Protein AF-A0A158QBF2-F1 (afdb_monomer_lite)

InterPro domains:
  IPR009545 Tight junction protein, claudin-like [PF06653] (9-198)

Secondary structure (DSSP, 8-state):
-HHHHHHHHHHHHHHHHHHHHHHHHHHSS-SEE-TT-TTS-----SEE-SSGGG-------SSS-------HHHHHHHHHHHS-HHHHHHHHHHHHHHHHHHHHHHHHHHHHH-TT-HHHHSTHHHHHHHHHHHHHHHHHHHHHHHSHHHH----S---S---SSPPPHHHHHHHHHHHHHHHHHHHHHHHHHHHHH--

Sequence (199 aa):
MCCSFLGQIIFGAIMAVALGLTLASMFTPGWRDFQEMIAQNKTTPDAAGLFPFLCRTPSSNSSSLFASEITDEDYCKQWWDNLQGYEKVVIVAMCAAGLLEVAALAWTLFSIFACCCKNLLIHPLPAFASLITFFLALAIGLYGTKHKESIGGIPDSVKSVNEASEVGYSFYMACGALAAAIFDIIVGASSVALAKRCL

Foldseek 3Di:
DPLLLVLLVLLLVLLVLLLVLLVCLQPDFWQFAPVPPVPDDDDDDRGGHLDLVRPDDRDDPDPDDPDDDDPPVNVSVVVVVPDDPLSVLLNVLSVVLSVLSVVLNVLSVVLSVPPPPNLVSLVCNLVSLVSSLVSLCSSLVSSCVVCVVQVPDDDPDDDDDDDDRDRTPSSVSSVSSSVSSVVSNVSSVVSNVVVVVVD

Structure (mmCIF, N/CA/C/O backbone):
data_AF-A0A158QBF2-F1
#
_entry.id   AF-A0A158QBF2-F1
#
loop_
_atom_site.group_PDB
_atom_site.id
_atom_site.type_symbol
_atom_site.label_atom_id
_atom_site.label_alt_id
_atom_site.label_comp_id
_atom_site.label_asym_id
_atom_site.label_entity_id
_atom_site.label_seq_id
_atom_site.pdbx_PDB_ins_code
_atom_site.Cartn_x
_atom_site.Cartn_y
_atom_site.Cartn_z
_atom_site.occupancy
_atom_site.B_iso_or_equiv
_atom_site.auth_seq_id
_atom_site.auth_comp_id
_atom_site.auth_asym_id
_atom_site.auth_atom_id
_atom_site.pdbx_PDB_model_num
ATOM 1 N N . MET A 1 1 ? -20.557 2.828 23.801 1.00 53.16 1 MET A N 1
ATOM 2 C CA . MET A 1 1 ? -20.893 2.254 22.471 1.00 53.16 1 MET A CA 1
ATOM 3 C C . MET A 1 1 ? -20.442 3.119 21.284 1.00 53.16 1 MET A C 1
ATOM 5 O O . MET A 1 1 ? -19.831 2.563 20.378 1.00 53.16 1 MET A O 1
ATOM 9 N N . CYS A 1 2 ? -20.649 4.446 21.276 1.00 56.72 2 CYS A N 1
ATOM 10 C CA . CYS A 1 2 ? -20.330 5.300 20.113 1.00 56.72 2 CYS A CA 1
ATOM 11 C C . CYS A 1 2 ? -18.827 5.469 19.799 1.00 56.72 2 CYS A C 1
ATOM 13 O O . CYS A 1 2 ? -18.454 5.481 18.630 1.00 56.72 2 CYS A O 1
ATOM 15 N N . CYS A 1 3 ? -17.945 5.533 20.805 1.00 61.81 3 CYS A N 1
ATOM 16 C CA . CYS A 1 3 ? -16.513 5.801 20.576 1.00 61.81 3 CYS A CA 1
ATOM 17 C C . CYS A 1 3 ? -15.793 4.681 19.806 1.00 61.81 3 CYS A C 1
ATOM 19 O O . CYS A 1 3 ? -14.956 4.953 18.955 1.00 61.81 3 CYS A O 1
ATOM 21 N N . SER A 1 4 ? -16.160 3.418 20.051 1.00 69.25 4 SER A N 1
ATOM 22 C CA . SER A 1 4 ? -15.597 2.272 19.323 1.00 69.25 4 SER A CA 1
ATOM 23 C C . SER A 1 4 ? -16.095 2.201 17.873 1.00 69.25 4 SER A C 1
ATOM 25 O O . SER A 1 4 ? -15.379 1.718 17.006 1.00 69.25 4 SER A O 1
ATOM 27 N N . PHE A 1 5 ? -17.316 2.670 17.598 1.00 76.06 5 PHE A N 1
ATOM 28 C CA . PHE A 1 5 ? -17.855 2.721 16.236 1.00 76.06 5 PHE A CA 1
ATOM 29 C C . PHE A 1 5 ? -17.195 3.831 15.414 1.00 76.06 5 PHE A C 1
ATOM 31 O O . PHE A 1 5 ? -16.766 3.593 14.290 1.00 76.06 5 PHE A O 1
ATOM 38 N N . LEU A 1 6 ? -17.022 5.011 16.017 1.00 82.31 6 LEU A N 1
ATOM 39 C CA . LEU A 1 6 ? -16.306 6.120 15.395 1.00 82.31 6 LEU A CA 1
ATOM 40 C C . LEU A 1 6 ? -14.854 5.738 15.057 1.00 82.31 6 LEU A C 1
ATOM 42 O O . LEU A 1 6 ? -14.397 6.013 13.955 1.00 82.31 6 LEU A O 1
ATOM 46 N N . GLY A 1 7 ? -14.163 5.035 15.961 1.00 82.00 7 GLY A N 1
ATOM 47 C CA . GLY A 1 7 ? -12.806 4.535 15.715 1.00 82.00 7 GLY A CA 1
ATOM 48 C C . GLY A 1 7 ? -12.709 3.549 14.544 1.00 82.00 7 GLY A C 1
ATOM 49 O O . GLY A 1 7 ? -11.777 3.636 13.754 1.00 82.00 7 GLY A O 1
ATOM 50 N N . GLN A 1 8 ? -13.700 2.665 14.375 1.00 83.88 8 GLN A N 1
ATOM 51 C CA . GLN A 1 8 ? -13.765 1.741 13.233 1.00 83.88 8 GLN A CA 1
ATOM 52 C C . GLN A 1 8 ? -14.025 2.461 11.904 1.00 83.88 8 GLN A C 1
ATOM 54 O O . GLN A 1 8 ? -13.440 2.082 10.895 1.00 83.88 8 GLN A O 1
ATOM 59 N N . ILE A 1 9 ? -14.869 3.500 11.897 1.00 87.88 9 ILE A N 1
ATOM 60 C CA . ILE A 1 9 ? -15.111 4.312 10.693 1.00 87.88 9 ILE A CA 1
ATOM 61 C C . ILE A 1 9 ? -13.840 5.059 10.292 1.00 87.88 9 ILE A C 1
ATOM 63 O O . ILE A 1 9 ? -13.475 5.043 9.121 1.00 87.88 9 ILE A O 1
ATOM 67 N N . ILE A 1 10 ? -13.163 5.691 11.255 1.00 91.00 10 ILE A N 1
ATOM 68 C CA . ILE A 1 10 ? -11.925 6.433 10.989 1.00 91.00 10 ILE A CA 1
ATOM 69 C C . ILE A 1 10 ? -10.843 5.481 10.473 1.00 91.00 10 ILE A C 1
ATOM 71 O O . ILE A 1 10 ? -10.237 5.775 9.449 1.00 91.00 10 ILE A O 1
ATOM 75 N N . PHE A 1 11 ? -10.663 4.327 11.122 1.00 90.50 11 PHE A N 1
ATOM 76 C CA . PHE A 1 11 ? -9.735 3.293 10.662 1.00 90.50 11 PHE A CA 1
ATOM 77 C C . PHE A 1 11 ? -10.063 2.830 9.236 1.00 90.50 11 PHE A C 1
ATOM 79 O O . PHE A 1 11 ? -9.203 2.796 8.368 1.00 90.50 11 PHE A O 1
ATOM 86 N N . GLY A 1 12 ? -11.332 2.518 8.955 1.00 91.25 12 GLY A N 1
ATOM 87 C CA . GLY A 1 12 ? -11.748 2.104 7.615 1.00 91.25 12 GLY A CA 1
ATOM 88 C C . GLY A 1 12 ? -11.507 3.183 6.555 1.00 91.25 12 GLY A C 1
ATOM 89 O O . GLY A 1 12 ? -11.101 2.863 5.441 1.00 91.25 12 GLY A O 1
ATOM 90 N N . ALA A 1 13 ? -11.721 4.457 6.893 1.00 93.75 13 ALA A N 1
ATOM 91 C CA . ALA A 1 13 ? -11.497 5.571 5.977 1.00 93.75 13 ALA A CA 1
ATOM 92 C C . ALA A 1 13 ? -10.008 5.773 5.658 1.00 93.75 13 ALA A C 1
ATOM 94 O O . ALA A 1 13 ? -9.655 5.914 4.489 1.00 93.75 13 ALA A O 1
ATOM 95 N N . ILE A 1 14 ? -9.137 5.757 6.671 1.00 94.00 14 ILE A N 1
ATOM 96 C CA . ILE A 1 14 ? -7.686 5.895 6.472 1.00 94.00 14 ILE A CA 1
ATOM 97 C C . ILE A 1 14 ? -7.146 4.676 5.713 1.00 94.00 14 ILE A C 1
ATOM 99 O O . ILE A 1 14 ? -6.417 4.858 4.740 1.00 94.00 14 ILE A O 1
ATOM 103 N N . MET A 1 15 ? -7.593 3.464 6.048 1.00 93.44 15 MET A N 1
ATOM 104 C CA . MET A 1 15 ? -7.177 2.241 5.355 1.00 93.44 15 MET A CA 1
ATOM 105 C C . MET A 1 15 ? -7.629 2.230 3.887 1.00 93.44 15 MET A C 1
ATOM 107 O O . MET A 1 15 ? -6.916 1.738 3.016 1.00 93.44 15 MET A O 1
ATOM 111 N N . ALA A 1 16 ? -8.790 2.815 3.573 1.00 94.56 16 ALA A N 1
ATOM 112 C CA . ALA A 1 16 ? -9.241 2.982 2.192 1.00 94.56 16 ALA A CA 1
ATOM 113 C C . ALA A 1 16 ? -8.366 3.978 1.416 1.00 94.56 16 ALA A C 1
ATOM 115 O O . ALA A 1 16 ? -8.079 3.755 0.239 1.00 94.56 16 ALA A O 1
ATOM 116 N N . VAL A 1 17 ? -7.908 5.051 2.071 1.00 94.38 17 VAL A N 1
ATOM 117 C CA . VAL A 1 17 ? -6.923 5.977 1.493 1.00 94.38 17 VAL A CA 1
ATOM 118 C C . VAL A 1 17 ? -5.581 5.274 1.285 1.00 94.38 17 VAL A C 1
ATOM 120 O O . VAL A 1 17 ? -5.006 5.413 0.209 1.00 94.38 17 VAL A O 1
ATOM 123 N N . ALA A 1 18 ? -5.111 4.488 2.259 1.00 93.62 18 ALA A N 1
ATOM 124 C CA . ALA A 1 18 ? -3.885 3.700 2.141 1.00 93.62 18 ALA A CA 1
ATOM 125 C C . ALA A 1 18 ? -3.959 2.744 0.942 1.00 93.62 18 ALA A C 1
ATOM 127 O O . ALA A 1 18 ? -3.098 2.817 0.073 1.00 93.62 18 ALA A O 1
ATOM 128 N N . LEU A 1 19 ? -5.050 1.979 0.808 1.00 94.00 19 LEU A N 1
ATOM 129 C CA . LEU A 1 19 ? -5.289 1.115 -0.350 1.00 94.00 19 LEU A CA 1
ATOM 130 C C . LEU A 1 19 ? -5.300 1.898 -1.665 1.00 94.00 19 LEU A C 1
ATOM 132 O O . LEU A 1 19 ? -4.689 1.477 -2.644 1.00 94.00 19 LEU A O 1
ATOM 136 N N . GLY A 1 20 ? -5.977 3.047 -1.703 1.00 92.62 20 GLY A N 1
ATOM 137 C CA . GLY A 1 20 ? -5.999 3.910 -2.882 1.00 92.62 20 GLY A CA 1
ATOM 138 C C . GLY A 1 20 ? -4.598 4.367 -3.292 1.00 92.62 20 GLY A C 1
ATOM 139 O O . GLY A 1 20 ? -4.263 4.317 -4.473 1.00 92.62 20 GLY A O 1
ATOM 140 N N . LEU A 1 21 ? -3.764 4.755 -2.326 1.00 91.06 21 LEU A N 1
ATOM 141 C CA . LEU A 1 21 ? -2.375 5.161 -2.549 1.00 91.06 21 LEU A CA 1
ATOM 142 C C . LEU A 1 21 ? -1.476 3.980 -2.936 1.00 91.06 21 LEU A C 1
ATOM 144 O O . LEU A 1 21 ? -0.666 4.118 -3.853 1.00 91.06 21 LEU A O 1
ATO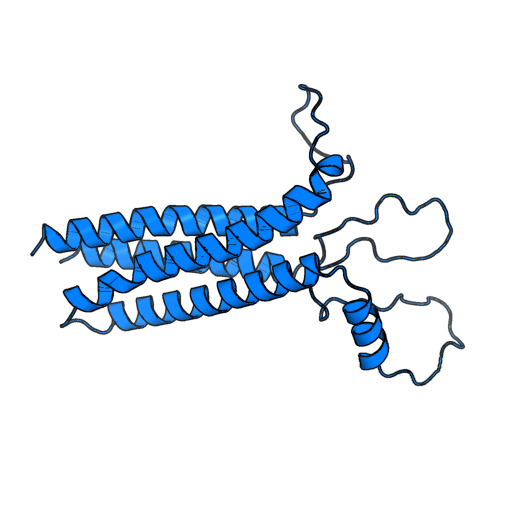M 148 N N . THR A 1 22 ? -1.645 2.815 -2.307 1.00 90.81 22 THR A N 1
ATOM 149 C CA . THR A 1 22 ? -0.942 1.573 -2.653 1.00 90.81 22 THR A CA 1
ATOM 150 C C . THR A 1 22 ? -1.272 1.179 -4.090 1.00 90.81 22 THR A C 1
ATOM 152 O O . THR A 1 22 ? -0.363 1.067 -4.911 1.00 90.81 22 THR A O 1
ATOM 155 N N . LEU A 1 23 ? -2.553 1.089 -4.458 1.00 89.00 23 LEU A N 1
ATOM 156 C CA . LEU A 1 23 ? -2.972 0.796 -5.831 1.00 89.00 23 LEU A CA 1
ATOM 157 C C . LEU A 1 23 ? -2.484 1.872 -6.806 1.00 89.00 23 LEU A C 1
ATOM 159 O O . LEU A 1 23 ? -1.911 1.533 -7.837 1.00 89.00 23 LEU A O 1
ATOM 163 N N . ALA A 1 24 ? -2.627 3.159 -6.482 1.00 86.12 24 ALA A N 1
ATOM 164 C CA . ALA A 1 24 ? -2.118 4.232 -7.334 1.00 86.12 24 ALA A CA 1
ATOM 165 C C . ALA A 1 24 ? -0.609 4.089 -7.567 1.00 86.12 24 ALA A C 1
ATOM 167 O O . ALA A 1 24 ? -0.160 4.197 -8.705 1.00 86.12 24 ALA A O 1
ATOM 168 N N . SER A 1 25 ? 0.168 3.768 -6.530 1.00 85.19 25 SER A N 1
ATOM 169 C CA . SER A 1 25 ? 1.603 3.515 -6.669 1.00 85.19 25 SER A CA 1
ATOM 170 C C . SER A 1 25 ? 1.901 2.270 -7.511 1.00 85.19 25 SER A C 1
ATOM 172 O O . SER A 1 25 ? 2.876 2.266 -8.253 1.00 85.19 25 SER A O 1
ATOM 174 N N . MET A 1 26 ? 1.061 1.232 -7.468 1.00 81.94 26 MET A N 1
ATOM 175 C CA . MET A 1 26 ? 1.237 0.029 -8.288 1.00 81.94 26 MET A CA 1
ATOM 176 C C . MET A 1 26 ? 0.910 0.277 -9.765 1.00 81.94 26 MET A C 1
ATOM 178 O O . MET A 1 26 ? 1.648 -0.161 -10.645 1.00 81.94 26 MET A O 1
ATOM 182 N N . PHE A 1 27 ? -0.196 0.970 -10.039 1.00 78.06 27 PHE A N 1
ATOM 183 C CA . PHE A 1 27 ? -0.738 1.161 -11.387 1.00 78.06 27 PHE A CA 1
ATOM 184 C C . PHE A 1 27 ? -0.193 2.394 -12.115 1.00 78.06 27 PHE A C 1
ATOM 186 O O . PHE A 1 27 ? -0.429 2.534 -13.315 1.00 78.06 27 PHE A O 1
ATOM 193 N N . THR A 1 28 ? 0.558 3.266 -11.440 1.00 71.31 28 THR A N 1
ATOM 194 C CA . THR A 1 28 ? 1.137 4.458 -12.072 1.00 71.31 28 THR A CA 1
ATOM 195 C C . THR A 1 28 ? 2.534 4.165 -12.638 1.00 71.31 28 THR A C 1
ATOM 197 O O . THR A 1 28 ? 3.407 3.665 -11.920 1.00 71.31 28 THR A O 1
ATOM 200 N N . PRO A 1 29 ? 2.792 4.482 -13.923 1.00 61.94 29 PRO A N 1
ATOM 201 C CA . PRO A 1 29 ? 4.146 4.530 -14.456 1.00 61.94 29 PRO A CA 1
ATOM 202 C C . PRO A 1 29 ? 4.835 5.773 -13.888 1.00 61.94 29 PRO A C 1
ATOM 204 O O . PRO A 1 29 ? 4.377 6.893 -14.084 1.00 61.94 29 PRO A O 1
ATOM 207 N N . GLY A 1 30 ? 5.903 5.581 -13.124 1.00 62.91 30 GLY A N 1
ATOM 208 C CA . GLY A 1 30 ? 6.559 6.682 -12.420 1.00 62.91 30 GLY A CA 1
ATOM 209 C C . GLY A 1 30 ? 7.258 6.222 -11.157 1.00 62.91 30 GLY A C 1
ATOM 210 O O . GLY A 1 30 ? 7.164 6.894 -10.136 1.00 62.91 30 GLY A O 1
ATOM 211 N N . TRP A 1 31 ? 7.876 5.043 -11.194 1.00 66.81 31 TRP A N 1
ATOM 212 C CA . TRP A 1 31 ? 8.852 4.640 -10.182 1.00 66.81 31 TRP A CA 1
ATOM 213 C C . TRP A 1 31 ? 10.254 5.080 -10.600 1.00 66.81 31 TRP A C 1
ATOM 215 O O . TRP A 1 31 ? 11.045 5.503 -9.757 1.00 66.81 31 TRP A O 1
ATOM 225 N N . ARG A 1 32 ? 10.534 5.029 -11.909 1.00 60.03 32 ARG A N 1
ATOM 226 C CA . ARG A 1 32 ? 11.803 5.425 -12.521 1.00 60.03 32 ARG A CA 1
ATOM 227 C C . ARG A 1 32 ? 11.522 6.400 -13.659 1.00 60.03 32 ARG A C 1
ATOM 229 O O . ARG A 1 32 ? 10.751 6.067 -14.562 1.00 60.03 32 ARG A O 1
ATOM 236 N N . ASP A 1 33 ? 12.142 7.568 -13.584 1.00 55.12 33 ASP A N 1
ATOM 237 C CA . ASP A 1 33 ? 12.159 8.565 -14.650 1.00 55.12 33 ASP A CA 1
ATOM 238 C C . ASP A 1 33 ? 13.427 8.339 -15.491 1.00 55.12 33 ASP A C 1
ATOM 240 O O . ASP A 1 33 ? 14.521 8.194 -14.936 1.00 55.12 33 ASP A O 1
ATOM 244 N N . PHE A 1 34 ? 13.303 8.212 -16.814 1.00 52.94 34 PHE A N 1
ATOM 245 C CA . PHE A 1 34 ? 14.448 7.951 -17.710 1.00 52.94 34 PHE A CA 1
ATOM 246 C C . PHE A 1 34 ? 14.984 9.239 -18.347 1.00 52.94 34 PHE A C 1
ATOM 248 O O . PHE A 1 34 ? 15.475 9.226 -19.479 1.00 52.94 34 PHE A O 1
ATOM 255 N N . GLN A 1 35 ? 14.908 10.350 -17.612 1.00 45.03 35 GLN A N 1
ATOM 256 C CA . GLN A 1 35 ? 15.165 11.697 -18.121 1.00 45.03 35 GLN A CA 1
ATOM 257 C C . GLN A 1 35 ? 16.584 11.902 -18.713 1.00 45.03 35 GLN A C 1
ATOM 259 O O . GLN A 1 35 ? 16.779 12.799 -19.525 1.00 45.03 35 GLN A O 1
ATOM 264 N N . GLU A 1 36 ? 17.568 11.040 -18.415 1.00 43.81 36 GLU A N 1
ATOM 265 C CA . GLU A 1 36 ? 18.965 11.181 -18.882 1.00 43.81 36 GLU A CA 1
ATOM 266 C C . GLU A 1 36 ? 19.440 10.172 -19.953 1.00 43.81 36 GLU A C 1
ATOM 268 O O . GLU A 1 36 ? 20.638 9.942 -20.108 1.00 43.81 36 GLU A O 1
ATOM 273 N N . MET A 1 37 ? 18.553 9.578 -20.759 1.00 43.66 37 MET A N 1
ATOM 274 C CA . MET A 1 37 ? 18.991 8.848 -21.974 1.00 43.66 37 MET A CA 1
ATOM 275 C C . MET A 1 37 ? 18.831 9.664 -23.271 1.00 43.66 37 MET A C 1
ATOM 277 O O . MET A 1 37 ? 19.092 9.155 -24.365 1.00 43.66 37 MET A O 1
ATOM 281 N N . ILE A 1 38 ? 18.509 10.963 -23.174 1.00 44.50 38 ILE A N 1
ATOM 282 C CA . ILE A 1 38 ? 18.459 11.913 -24.307 1.00 44.50 38 ILE A CA 1
ATOM 283 C C . ILE A 1 38 ? 19.879 12.347 -24.743 1.00 44.50 38 ILE A C 1
ATOM 285 O O . ILE A 1 38 ? 20.168 13.513 -24.985 1.00 44.50 38 ILE A O 1
ATOM 289 N N . ALA A 1 39 ? 20.796 11.387 -24.867 1.00 44.19 39 ALA A N 1
ATOM 290 C CA . ALA A 1 39 ? 22.038 11.542 -25.626 1.00 44.19 39 ALA A CA 1
ATOM 291 C C . ALA A 1 39 ? 22.161 10.513 -26.764 1.00 44.19 39 ALA A C 1
ATOM 293 O O . ALA A 1 39 ? 23.054 10.637 -27.601 1.00 44.19 39 ALA A O 1
ATOM 294 N N . GLN A 1 40 ? 21.257 9.528 -26.865 1.00 43.56 40 GLN A N 1
ATOM 295 C CA . GLN A 1 40 ? 21.237 8.598 -27.996 1.00 43.56 40 GLN A CA 1
ATOM 296 C C . GLN A 1 40 ? 19.819 8.304 -28.478 1.00 43.56 40 GLN A C 1
ATOM 298 O O . GLN A 1 40 ? 19.192 7.360 -28.024 1.00 43.56 40 GLN A O 1
ATOM 303 N N . ASN A 1 41 ? 19.360 9.120 -29.432 1.00 44.56 41 ASN A N 1
ATOM 304 C CA . ASN A 1 41 ? 18.411 8.845 -30.524 1.00 44.56 41 ASN A CA 1
ATOM 305 C C . ASN A 1 41 ? 17.665 7.480 -30.518 1.00 44.56 41 ASN A C 1
ATOM 307 O O . ASN A 1 41 ? 17.758 6.707 -31.474 1.00 44.56 41 ASN A O 1
ATOM 311 N N . LYS A 1 42 ? 16.920 7.174 -29.452 1.00 43.38 42 LYS A N 1
ATOM 312 C CA . LYS A 1 42 ? 15.967 6.067 -29.344 1.00 43.38 42 LYS A CA 1
ATOM 313 C C . LYS A 1 42 ? 14.799 6.548 -28.494 1.00 43.38 42 LYS A C 1
ATOM 315 O O . LYS A 1 42 ? 14.983 6.995 -27.372 1.00 43.38 42 LYS A O 1
ATOM 320 N N . THR A 1 43 ? 13.599 6.449 -29.051 1.00 44.31 43 THR A N 1
ATOM 321 C CA . THR A 1 43 ? 12.315 6.694 -28.388 1.00 44.31 43 THR A CA 1
ATOM 322 C C . THR A 1 43 ? 12.098 5.679 -27.262 1.00 44.31 43 THR A C 1
ATOM 324 O O . THR A 1 43 ? 11.483 4.632 -27.473 1.00 44.31 43 THR A O 1
ATOM 327 N N . THR A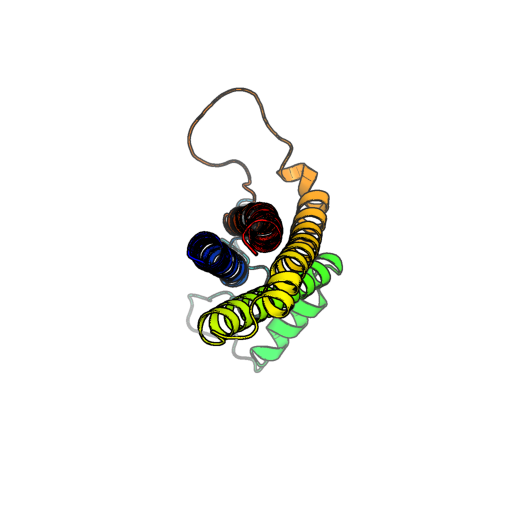 1 44 ? 12.645 5.952 -26.081 1.00 43.81 44 THR A N 1
ATOM 328 C CA . THR A 1 44 ? 12.309 5.256 -24.834 1.00 43.81 44 THR A CA 1
ATOM 329 C C . THR A 1 44 ? 11.180 6.000 -24.118 1.00 43.81 44 THR A C 1
ATOM 331 O O . THR A 1 44 ? 11.177 7.227 -24.143 1.00 43.81 44 THR A O 1
ATOM 334 N N . PRO A 1 45 ? 10.204 5.293 -23.521 1.00 46.88 45 PRO A N 1
ATOM 335 C CA . PRO A 1 45 ? 9.102 5.928 -22.805 1.00 46.88 45 PRO A CA 1
ATOM 336 C C . PRO A 1 45 ? 9.610 6.691 -21.576 1.00 46.88 45 PRO A C 1
ATOM 338 O O . PRO A 1 45 ? 10.446 6.178 -20.834 1.00 46.88 45 PRO A O 1
ATOM 341 N N . ASP A 1 46 ? 9.057 7.885 -21.361 1.00 45.22 46 ASP A N 1
ATOM 342 C CA . ASP A 1 46 ? 9.515 8.859 -20.361 1.00 45.22 46 ASP A CA 1
ATOM 343 C C . ASP A 1 46 ? 9.405 8.360 -18.903 1.00 45.22 46 ASP A C 1
ATOM 345 O O . ASP A 1 46 ? 10.121 8.834 -18.035 1.00 45.22 46 ASP A O 1
ATOM 349 N N . ALA A 1 47 ? 8.586 7.340 -18.617 1.00 51.47 47 ALA A N 1
ATOM 350 C CA . ALA A 1 47 ? 8.446 6.770 -17.276 1.00 51.47 47 ALA A CA 1
ATOM 351 C C . ALA A 1 47 ? 8.261 5.244 -17.305 1.00 51.47 47 ALA A C 1
ATOM 353 O O . ALA A 1 47 ? 7.430 4.728 -18.059 1.00 51.47 47 ALA A O 1
ATOM 354 N N . ALA A 1 48 ? 8.978 4.515 -16.437 1.00 57.94 48 ALA A N 1
ATOM 355 C CA . ALA A 1 48 ? 8.718 3.095 -16.170 1.00 57.94 48 ALA A CA 1
ATOM 356 C C . ALA A 1 48 ? 7.913 2.883 -14.882 1.00 57.94 48 ALA A C 1
ATOM 358 O O . ALA A 1 48 ? 8.190 3.459 -13.821 1.00 57.94 48 ALA A O 1
ATOM 359 N N . GLY A 1 49 ? 6.919 2.001 -14.982 1.00 60.97 49 GLY A N 1
ATOM 360 C CA . GLY A 1 49 ? 6.237 1.412 -13.834 1.00 60.97 49 GLY A CA 1
ATOM 361 C C . GLY A 1 49 ? 7.034 0.259 -13.226 1.00 60.97 49 GLY A C 1
ATOM 362 O O . GLY A 1 49 ? 7.908 -0.319 -13.870 1.00 60.97 49 GLY A O 1
ATOM 363 N N . LEU A 1 50 ? 6.707 -0.085 -11.980 1.00 65.94 50 LEU A N 1
ATOM 364 C CA . LEU A 1 50 ? 7.314 -1.223 -11.286 1.00 65.94 50 LEU A CA 1
ATOM 365 C C . LEU A 1 50 ? 6.752 -2.569 -11.780 1.00 65.94 50 LEU A C 1
ATOM 367 O O . LEU A 1 50 ? 7.404 -3.596 -11.658 1.00 65.94 50 LEU A O 1
ATOM 371 N N . PHE A 1 51 ? 5.533 -2.579 -12.325 1.00 62.81 51 PHE A N 1
ATOM 372 C CA . PHE A 1 51 ? 4.780 -3.802 -12.591 1.00 62.81 51 PHE A CA 1
ATOM 373 C C . PHE A 1 51 ? 4.785 -4.226 -14.068 1.00 62.81 51 PHE A C 1
ATOM 375 O O . PHE A 1 51 ? 4.736 -3.373 -14.955 1.00 62.81 51 PHE A O 1
ATOM 382 N N . PRO A 1 52 ? 4.733 -5.546 -14.345 1.00 55.44 52 PRO A N 1
ATOM 383 C CA . PRO A 1 52 ? 4.814 -6.093 -15.700 1.00 55.44 52 PRO A CA 1
ATOM 384 C C . PRO A 1 52 ? 3.618 -5.710 -16.577 1.00 55.44 52 PRO A C 1
ATOM 386 O O . PRO A 1 52 ? 3.759 -5.631 -17.791 1.00 55.44 52 PRO A O 1
ATOM 389 N N . PHE A 1 53 ? 2.456 -5.406 -15.987 1.00 60.22 53 PHE A N 1
ATOM 390 C CA . PHE A 1 53 ? 1.284 -4.947 -16.742 1.00 60.22 53 PHE A CA 1
ATOM 391 C C . PHE A 1 53 ? 1.448 -3.530 -17.324 1.00 60.22 53 PHE A C 1
ATOM 393 O O . PHE A 1 53 ? 0.663 -3.135 -18.179 1.00 60.22 53 PHE A O 1
ATOM 400 N N . LEU A 1 54 ? 2.453 -2.764 -16.877 1.00 60.38 54 LEU A N 1
ATOM 401 C CA . LEU A 1 54 ? 2.814 -1.453 -17.434 1.00 60.38 54 LEU A CA 1
ATOM 402 C C . LEU A 1 54 ? 3.976 -1.543 -18.427 1.00 60.38 54 LEU A C 1
ATOM 404 O O . LEU A 1 54 ? 4.546 -0.512 -18.787 1.00 60.38 54 LEU A O 1
ATOM 408 N N . CYS A 1 55 ? 4.355 -2.749 -18.864 1.00 60.75 55 CYS A N 1
ATOM 409 C CA . CYS A 1 55 ? 5.358 -2.914 -19.904 1.00 60.75 55 CYS A CA 1
ATOM 410 C C . CYS A 1 55 ? 4.835 -2.275 -21.202 1.00 60.75 55 CYS A C 1
ATOM 412 O O . CYS A 1 55 ? 3.980 -2.826 -21.894 1.00 60.75 55 CYS A O 1
ATOM 414 N N . ARG A 1 56 ? 5.297 -1.055 -21.502 1.00 48.81 56 ARG A N 1
ATOM 415 C CA . ARG A 1 56 ? 4.942 -0.335 -22.725 1.00 48.81 56 ARG A CA 1
ATOM 416 C C . ARG A 1 56 ? 5.926 -0.731 -23.815 1.00 48.81 56 ARG A C 1
ATOM 418 O O . ARG A 1 56 ? 7.110 -0.411 -23.726 1.00 48.81 56 ARG A O 1
ATOM 425 N N . THR A 1 57 ? 5.437 -1.401 -24.852 1.00 49.19 57 THR A N 1
ATOM 426 C CA . THR A 1 57 ? 6.220 -1.646 -26.064 1.00 49.19 57 THR A CA 1
ATOM 427 C C . THR A 1 57 ? 6.524 -0.304 -26.755 1.00 49.19 57 THR A C 1
ATOM 429 O O . THR A 1 57 ? 5.669 0.590 -26.785 1.00 49.19 57 THR A O 1
ATOM 432 N N . PRO A 1 58 ? 7.749 -0.081 -27.266 1.00 45.88 58 PRO A N 1
ATOM 433 C CA . PRO A 1 58 ? 8.078 1.163 -27.952 1.00 45.88 58 PRO A CA 1
ATOM 434 C C . PRO A 1 58 ? 7.265 1.289 -29.252 1.00 45.88 58 PRO A C 1
ATOM 436 O O . PRO A 1 58 ? 7.319 0.433 -30.129 1.00 45.88 58 PRO A O 1
ATOM 439 N N . SER A 1 59 ? 6.513 2.385 -29.372 1.00 39.81 59 SER A N 1
ATOM 440 C CA . SER A 1 59 ? 5.715 2.742 -30.550 1.00 39.81 59 SER A CA 1
ATOM 441 C C . SER A 1 59 ? 6.620 3.191 -31.704 1.00 39.81 59 SER A C 1
ATOM 443 O O . SER A 1 59 ? 7.164 4.295 -31.662 1.00 39.81 59 SER A O 1
ATOM 445 N N . SER A 1 60 ? 6.751 2.390 -32.765 1.00 37.47 60 SER A N 1
ATOM 446 C CA . SER A 1 60 ? 7.384 2.824 -34.015 1.00 37.47 60 SER A CA 1
ATOM 447 C C . SER A 1 60 ? 6.415 3.688 -34.835 1.00 37.47 60 SER A C 1
ATOM 449 O O . SER A 1 60 ? 5.533 3.169 -35.520 1.00 37.47 60 SER A O 1
ATOM 451 N N . ASN A 1 61 ? 6.597 5.010 -34.832 1.00 40.91 61 ASN A N 1
ATOM 452 C CA . ASN A 1 61 ? 6.021 5.868 -35.873 1.00 40.91 61 ASN A CA 1
ATOM 453 C C . ASN A 1 61 ? 6.817 5.686 -37.175 1.00 40.91 61 ASN A C 1
ATOM 455 O O . ASN A 1 61 ? 7.684 6.482 -37.520 1.00 40.91 61 ASN A O 1
ATOM 459 N N . SER A 1 62 ? 6.562 4.588 -37.876 1.00 38.03 62 SER A N 1
ATOM 460 C CA . SER A 1 62 ? 6.738 4.451 -39.324 1.00 38.03 62 SER A CA 1
ATOM 461 C C . SER A 1 62 ? 6.121 3.129 -39.755 1.00 38.03 62 SER A C 1
ATOM 463 O O . SER A 1 62 ? 6.387 2.068 -39.196 1.00 38.03 62 SER A O 1
ATOM 465 N N . SER A 1 63 ? 5.244 3.210 -40.746 1.00 50.47 63 SER A N 1
ATOM 466 C CA . SER A 1 63 ? 4.569 2.082 -41.366 1.00 50.47 63 SER A CA 1
ATOM 467 C C . SER A 1 63 ? 5.592 1.172 -42.054 1.00 50.47 63 SER A C 1
ATOM 469 O O . SER A 1 63 ? 5.918 1.391 -43.215 1.00 50.47 63 SER A O 1
ATOM 471 N N . SER A 1 64 ? 6.157 0.199 -41.336 1.00 32.56 64 SER A N 1
ATOM 472 C CA . SER A 1 64 ? 6.511 -1.155 -41.802 1.00 32.56 64 SER A CA 1
ATOM 473 C C . SER A 1 64 ? 7.488 -1.860 -40.845 1.00 32.56 64 SER A C 1
ATOM 475 O O . SER A 1 64 ? 8.376 -1.248 -40.264 1.00 32.56 64 SER A O 1
ATOM 477 N N . LEU A 1 65 ? 7.365 -3.192 -40.790 1.00 37.84 65 LEU A N 1
ATOM 478 C CA . LEU A 1 65 ? 8.507 -4.113 -40.672 1.00 37.84 65 LEU A CA 1
ATOM 479 C C . LEU A 1 65 ? 9.252 -4.227 -39.323 1.00 37.84 65 LEU A C 1
ATOM 481 O O . LEU A 1 65 ? 10.451 -4.465 -39.305 1.00 37.84 65 LEU A O 1
ATOM 485 N N . PHE A 1 66 ? 8.524 -4.262 -38.206 1.00 39.34 66 PHE A N 1
ATOM 486 C CA . PHE A 1 66 ? 8.777 -5.297 -37.184 1.00 39.34 66 PHE A CA 1
ATOM 487 C C . PHE A 1 66 ? 7.479 -6.050 -36.883 1.00 39.34 66 PHE A C 1
ATOM 489 O O . PHE A 1 66 ? 7.016 -6.172 -35.756 1.00 39.34 66 PHE A O 1
ATOM 496 N N . ALA A 1 67 ? 6.883 -6.577 -37.953 1.00 41.56 67 ALA A N 1
ATOM 497 C CA . ALA A 1 67 ? 6.177 -7.835 -37.829 1.00 41.56 67 ALA A CA 1
ATOM 498 C C . ALA A 1 67 ? 7.224 -8.910 -37.518 1.00 41.56 67 ALA A C 1
ATOM 500 O O . ALA A 1 67 ? 8.038 -9.261 -38.370 1.00 41.56 67 ALA A O 1
ATOM 501 N N . SER A 1 68 ? 7.212 -9.411 -36.295 1.00 35.56 68 SER A N 1
ATOM 502 C CA . SER A 1 68 ? 7.485 -10.817 -36.019 1.00 35.56 68 SER A CA 1
ATOM 503 C C . SER A 1 68 ? 6.941 -11.092 -34.636 1.00 35.56 68 SER A C 1
ATOM 505 O O . SER A 1 68 ? 7.553 -10.698 -33.655 1.00 35.56 68 SER A O 1
ATOM 507 N N . GLU A 1 69 ? 5.726 -11.639 -34.592 1.00 38.31 69 GLU A N 1
ATOM 508 C CA . GLU A 1 69 ? 5.497 -13.000 -34.084 1.00 38.31 69 GLU A CA 1
ATOM 509 C C . GLU A 1 69 ? 6.291 -13.414 -32.829 1.00 38.31 69 GLU A C 1
ATOM 511 O O . GLU A 1 69 ? 6.721 -14.550 -32.676 1.00 38.31 69 GLU A O 1
ATOM 516 N N . ILE A 1 70 ? 6.488 -12.467 -31.926 1.00 43.53 70 ILE A N 1
ATOM 517 C CA . ILE A 1 70 ? 6.885 -12.660 -30.546 1.00 43.53 70 ILE A CA 1
ATOM 518 C C . ILE A 1 70 ? 5.660 -12.156 -29.809 1.00 43.53 70 ILE A C 1
ATOM 520 O O . ILE A 1 70 ? 5.341 -10.968 -29.875 1.00 43.53 70 ILE A O 1
ATOM 524 N N . THR A 1 71 ? 4.885 -13.074 -29.241 1.00 47.78 71 THR A N 1
ATOM 525 C CA . THR A 1 71 ? 3.684 -12.727 -28.483 1.00 47.78 71 THR A CA 1
ATOM 526 C C . THR A 1 71 ? 4.021 -11.611 -27.489 1.00 47.78 71 THR A C 1
ATOM 528 O O . THR A 1 71 ? 5.097 -11.643 -26.898 1.00 47.78 71 THR A O 1
ATOM 531 N N . ASP A 1 72 ? 3.136 -10.627 -27.279 1.00 54.16 72 ASP A N 1
ATOM 532 C CA . ASP A 1 72 ? 3.336 -9.560 -26.273 1.00 54.16 72 ASP A CA 1
ATOM 533 C C . ASP A 1 72 ? 3.749 -10.133 -24.892 1.00 54.16 72 ASP A C 1
ATOM 535 O O . ASP A 1 72 ? 4.450 -9.487 -24.107 1.00 54.16 72 ASP A O 1
ATOM 539 N N . GLU A 1 73 ? 3.373 -11.393 -24.632 1.00 55.34 73 GLU A N 1
ATOM 540 C CA . GLU A 1 73 ? 3.818 -12.225 -23.512 1.00 55.34 73 GLU A CA 1
ATOM 541 C C . GLU A 1 73 ? 5.344 -12.402 -23.412 1.00 55.34 73 GLU A C 1
ATOM 543 O O . GLU A 1 73 ? 5.888 -12.307 -22.313 1.00 55.34 73 GLU A O 1
ATOM 548 N N . ASP A 1 74 ? 6.062 -12.629 -24.511 1.00 63.78 74 ASP A N 1
ATOM 549 C CA . ASP A 1 74 ? 7.493 -12.961 -24.503 1.00 63.78 74 ASP A CA 1
ATOM 550 C C . ASP A 1 74 ? 8.374 -11.746 -24.197 1.00 63.78 74 ASP A C 1
ATOM 552 O O . ASP A 1 74 ? 9.369 -11.865 -23.479 1.00 63.78 74 ASP A O 1
ATOM 556 N N . TYR A 1 75 ? 7.988 -10.559 -24.678 1.00 65.38 75 TYR A N 1
ATOM 557 C CA . TYR A 1 75 ? 8.703 -9.318 -24.368 1.00 65.38 75 TYR A CA 1
ATOM 558 C C . TYR A 1 75 ? 8.569 -8.962 -22.882 1.00 65.38 75 TYR A C 1
ATOM 560 O O . TYR A 1 75 ? 9.565 -8.685 -22.208 1.00 65.38 75 TYR A O 1
ATOM 568 N N . CYS A 1 76 ? 7.349 -9.041 -22.341 1.00 67.94 76 CYS A N 1
ATOM 569 C CA . CYS A 1 76 ? 7.095 -8.785 -20.922 1.00 67.94 76 CYS A CA 1
ATOM 570 C C . CYS A 1 76 ? 7.779 -9.825 -20.028 1.00 67.94 76 CYS A C 1
ATOM 572 O O . CYS A 1 76 ? 8.301 -9.487 -18.964 1.00 67.94 76 CYS A O 1
ATOM 574 N N . LYS A 1 77 ? 7.816 -11.085 -20.472 1.00 69.06 77 LYS A N 1
ATOM 575 C CA . LYS A 1 77 ? 8.501 -12.175 -19.775 1.00 69.06 77 LYS A CA 1
ATOM 576 C C . LYS A 1 77 ? 10.012 -11.972 -19.756 1.00 69.06 77 LYS A C 1
ATOM 578 O O . LYS A 1 77 ? 10.618 -12.071 -18.695 1.00 69.06 77 LYS A O 1
ATOM 583 N N . GLN A 1 78 ? 10.614 -11.587 -20.881 1.00 70.19 78 GLN A N 1
ATOM 584 C CA . GLN A 1 78 ? 12.042 -11.275 -20.947 1.00 70.19 78 GLN A CA 1
ATOM 585 C C . GLN A 1 78 ? 12.404 -10.034 -20.116 1.00 70.19 78 GLN A C 1
ATOM 587 O O . GLN A 1 78 ? 13.452 -10.010 -19.467 1.00 70.19 78 GLN A O 1
ATOM 592 N N . TRP A 1 79 ? 11.551 -9.008 -20.102 1.00 72.56 79 TRP A N 1
ATOM 593 C CA . TRP A 1 79 ? 11.722 -7.846 -19.228 1.00 72.56 79 TRP A CA 1
ATOM 594 C C . TRP A 1 79 ? 11.665 -8.248 -17.748 1.00 72.56 79 TRP A C 1
ATOM 596 O O . TRP A 1 79 ? 12.556 -7.891 -16.977 1.00 72.56 79 TRP A O 1
ATOM 606 N N . TRP A 1 80 ? 10.674 -9.060 -17.368 1.00 73.88 80 TRP A N 1
ATOM 607 C CA . TRP A 1 80 ? 10.532 -9.579 -16.009 1.00 73.88 80 TRP A CA 1
ATOM 608 C C . TRP A 1 80 ? 11.727 -10.436 -15.590 1.00 73.88 80 TRP A C 1
ATOM 610 O O . TRP A 1 80 ? 12.224 -10.313 -14.471 1.00 73.88 80 TRP A O 1
ATOM 620 N N . ASP A 1 81 ? 12.230 -11.292 -16.473 1.00 78.69 81 ASP A N 1
ATOM 621 C CA . ASP A 1 81 ? 13.368 -12.158 -16.172 1.00 78.69 81 ASP A CA 1
ATOM 622 C C . ASP A 1 81 ? 14.665 -11.364 -15.976 1.00 78.69 81 ASP A C 1
ATOM 624 O O . ASP A 1 81 ? 15.442 -11.703 -15.082 1.00 78.69 81 ASP A O 1
ATOM 628 N N . ASN A 1 82 ? 14.837 -10.255 -16.701 1.00 76.25 82 ASN A N 1
ATOM 629 C CA . ASN A 1 82 ? 15.970 -9.337 -16.545 1.00 76.25 82 ASN A CA 1
ATOM 630 C C . ASN A 1 82 ? 15.833 -8.347 -15.372 1.00 76.25 82 ASN A C 1
ATOM 632 O O . ASN A 1 82 ? 16.794 -7.639 -15.058 1.00 76.25 82 ASN A O 1
ATOM 636 N N . LEU A 1 83 ? 14.670 -8.287 -14.718 1.00 71.38 83 LEU A N 1
ATOM 637 C CA . LEU A 1 83 ? 14.424 -7.390 -13.592 1.00 71.38 83 LEU A CA 1
ATOM 638 C C . LEU A 1 83 ? 15.292 -7.772 -12.383 1.00 71.38 83 LEU A C 1
ATOM 640 O O . LEU A 1 83 ? 15.458 -8.959 -12.067 1.00 71.38 83 LEU A O 1
ATOM 644 N N . GLN A 1 84 ? 15.832 -6.776 -11.674 1.00 76.56 84 GLN A N 1
ATOM 645 C CA . GLN A 1 84 ? 16.726 -7.041 -10.548 1.00 76.56 84 GLN A CA 1
ATOM 646 C C . GLN A 1 84 ? 15.963 -7.763 -9.428 1.00 76.56 84 GLN A C 1
ATOM 648 O O . GLN A 1 84 ? 14.801 -7.475 -9.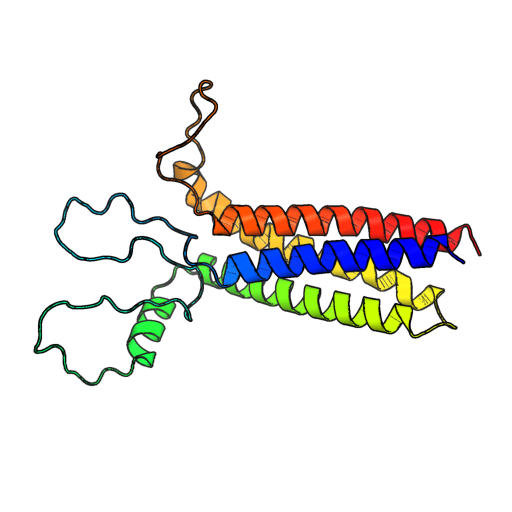144 1.00 76.56 84 GLN A O 1
ATOM 653 N N . GLY A 1 85 ? 16.619 -8.722 -8.764 1.00 78.94 85 GLY A N 1
ATOM 654 C CA . GLY A 1 85 ? 15.950 -9.593 -7.790 1.00 78.94 85 GLY A CA 1
ATOM 655 C C . GLY A 1 85 ? 15.240 -8.841 -6.657 1.00 78.94 85 GLY A C 1
ATOM 656 O O . GLY A 1 85 ? 14.201 -9.294 -6.188 1.00 78.94 85 GLY A O 1
ATOM 657 N N . TYR A 1 86 ? 15.743 -7.670 -6.249 1.00 78.44 86 TYR A N 1
ATOM 658 C CA . TYR A 1 86 ? 15.080 -6.857 -5.226 1.00 78.44 86 TYR A CA 1
ATOM 659 C C . TYR A 1 86 ? 13.807 -6.172 -5.738 1.00 78.44 86 TYR A C 1
ATOM 661 O O . TYR A 1 86 ? 12.864 -6.056 -4.966 1.00 78.44 86 TYR A O 1
ATOM 669 N N . GLU A 1 87 ? 13.729 -5.772 -7.012 1.00 79.00 87 GLU A N 1
ATOM 670 C CA . GLU A 1 87 ? 12.516 -5.170 -7.589 1.00 79.00 87 GLU A CA 1
ATOM 671 C C . GLU A 1 87 ? 11.377 -6.199 -7.584 1.00 79.00 87 GLU A C 1
ATOM 673 O O . GLU A 1 87 ? 10.262 -5.887 -7.172 1.00 79.00 87 GLU A O 1
ATOM 678 N N . LYS A 1 88 ? 11.679 -7.470 -7.890 1.00 82.69 88 LYS A N 1
ATOM 679 C CA . LYS A 1 88 ? 10.718 -8.583 -7.757 1.00 82.69 88 LYS A CA 1
ATOM 680 C C . LYS A 1 88 ? 10.204 -8.732 -6.323 1.00 82.69 88 LYS A C 1
ATOM 682 O O . LYS A 1 88 ? 9.010 -8.931 -6.116 1.00 82.69 88 LYS A O 1
ATOM 687 N N . VAL A 1 89 ? 11.088 -8.612 -5.329 1.00 87.00 89 VAL A N 1
ATOM 688 C CA . VAL A 1 89 ? 10.706 -8.672 -3.906 1.00 87.00 89 VAL A CA 1
ATOM 689 C C . VAL A 1 89 ? 9.809 -7.493 -3.522 1.00 87.00 89 VAL A C 1
ATOM 691 O O . VAL A 1 89 ? 8.805 -7.705 -2.847 1.00 87.00 89 VAL A O 1
ATOM 694 N N . VAL A 1 90 ? 10.125 -6.276 -3.978 1.00 86.44 90 VAL A N 1
ATOM 695 C CA . VAL A 1 90 ? 9.304 -5.072 -3.743 1.00 86.44 90 VAL A CA 1
ATOM 696 C C . VAL A 1 90 ? 7.901 -5.266 -4.323 1.00 86.44 90 VAL A C 1
ATOM 698 O O . VAL A 1 90 ? 6.918 -5.042 -3.621 1.00 86.44 90 VAL A O 1
ATOM 701 N N . ILE A 1 91 ? 7.799 -5.771 -5.554 1.00 86.19 91 ILE A N 1
ATOM 702 C CA . ILE A 1 91 ? 6.524 -6.041 -6.235 1.00 86.19 91 ILE A CA 1
ATOM 703 C C . ILE A 1 91 ? 5.671 -7.043 -5.451 1.00 86.19 91 ILE A C 1
ATOM 705 O O . ILE A 1 91 ? 4.492 -6.793 -5.193 1.00 86.19 91 ILE A O 1
ATOM 709 N N . VAL A 1 92 ? 6.268 -8.159 -5.024 1.00 89.50 92 VAL A N 1
ATOM 710 C CA . VAL A 1 92 ? 5.564 -9.178 -4.231 1.00 89.50 92 VAL A CA 1
ATOM 711 C C . VAL A 1 92 ? 5.120 -8.613 -2.878 1.00 89.50 92 VAL A C 1
ATOM 713 O O . VAL A 1 92 ? 3.987 -8.857 -2.463 1.00 89.50 92 VAL A O 1
ATOM 716 N N . ALA A 1 93 ? 5.968 -7.827 -2.208 1.00 91.38 93 ALA A N 1
ATOM 717 C CA . ALA A 1 93 ? 5.639 -7.201 -0.929 1.00 91.38 93 ALA A CA 1
ATOM 718 C C . ALA A 1 93 ? 4.488 -6.188 -1.053 1.00 91.38 93 ALA A C 1
ATOM 720 O O . ALA A 1 93 ? 3.586 -6.186 -0.216 1.00 91.38 93 ALA A O 1
ATOM 721 N N . MET A 1 94 ? 4.469 -5.377 -2.114 1.00 88.94 94 MET A N 1
ATOM 722 C CA . MET A 1 94 ? 3.380 -4.433 -2.387 1.00 88.94 94 MET A CA 1
ATOM 723 C C . MET A 1 94 ? 2.060 -5.140 -2.707 1.00 88.94 94 MET A C 1
ATOM 725 O O . MET A 1 94 ? 1.021 -4.759 -2.175 1.00 88.94 94 MET A O 1
ATOM 729 N N . CYS A 1 95 ? 2.090 -6.213 -3.505 1.00 90.62 95 CYS A N 1
ATOM 730 C CA . CYS A 1 95 ? 0.907 -7.047 -3.736 1.00 90.62 95 CYS A CA 1
ATOM 731 C C . CYS A 1 95 ? 0.379 -7.662 -2.433 1.00 90.62 95 CYS A C 1
ATOM 733 O O . CYS A 1 95 ? -0.828 -7.660 -2.193 1.00 90.62 95 CYS A O 1
ATOM 735 N N . ALA A 1 96 ? 1.270 -8.180 -1.582 1.00 92.94 96 ALA A N 1
ATOM 736 C CA . ALA A 1 96 ? 0.888 -8.741 -0.289 1.00 92.94 96 ALA A CA 1
ATOM 737 C C . ALA A 1 96 ? 0.253 -7.680 0.625 1.00 92.94 96 ALA A C 1
ATOM 739 O O . ALA A 1 96 ? -0.770 -7.956 1.253 1.00 92.94 96 ALA A O 1
ATOM 740 N N . ALA A 1 97 ? 0.810 -6.464 0.655 1.00 93.00 97 ALA A N 1
ATOM 741 C CA . ALA A 1 97 ? 0.227 -5.332 1.371 1.00 93.00 97 ALA A CA 1
ATOM 742 C C . ALA A 1 97 ? -1.178 -4.991 0.843 1.00 93.00 97 ALA A C 1
ATOM 744 O O . ALA A 1 97 ? -2.117 -4.959 1.634 1.00 93.00 97 ALA A O 1
ATOM 745 N N . GLY A 1 98 ? -1.351 -4.862 -0.476 1.00 92.38 98 GLY A N 1
ATOM 746 C CA . GLY A 1 98 ? -2.651 -4.568 -1.091 1.00 92.38 98 GLY A CA 1
ATOM 747 C C . GLY A 1 98 ? -3.732 -5.612 -0.784 1.00 92.38 98 GLY A C 1
ATOM 748 O O . GLY A 1 98 ? -4.873 -5.271 -0.473 1.00 92.38 98 GLY A O 1
ATOM 749 N N . LEU A 1 99 ? -3.382 -6.904 -0.793 1.00 94.31 99 LEU A N 1
ATOM 750 C CA . LEU A 1 99 ? -4.319 -7.969 -0.410 1.00 94.31 99 LEU A CA 1
ATOM 751 C C . LEU A 1 99 ? -4.715 -7.888 1.071 1.00 94.31 99 LEU A C 1
ATOM 753 O O . LEU A 1 99 ? -5.879 -8.109 1.413 1.00 94.31 99 LEU A O 1
ATOM 757 N N . LEU A 1 100 ? -3.765 -7.557 1.948 1.00 93.75 100 LEU A N 1
ATOM 758 C CA . LEU A 1 100 ? -4.032 -7.366 3.373 1.00 93.75 100 LEU A CA 1
ATOM 759 C C . LEU A 1 100 ? -4.883 -6.120 3.639 1.00 93.75 100 LEU A C 1
ATOM 761 O O . LEU A 1 100 ? -5.757 -6.179 4.499 1.00 93.75 100 LEU A O 1
ATOM 765 N N . GLU A 1 101 ? -4.683 -5.028 2.900 1.00 94.38 101 GLU A N 1
ATOM 766 C CA . GLU A 1 101 ? -5.516 -3.820 2.969 1.00 94.38 101 GLU A CA 1
ATOM 767 C C . GLU A 1 101 ? -6.974 -4.133 2.592 1.00 94.38 101 GLU A C 1
ATOM 769 O O . GLU A 1 101 ? -7.900 -3.783 3.328 1.00 94.38 101 GLU A O 1
ATOM 774 N N . VAL A 1 102 ? -7.197 -4.881 1.503 1.00 94.75 102 VAL A N 1
ATOM 775 C CA . VAL A 1 102 ? -8.542 -5.337 1.100 1.00 94.75 102 VAL A CA 1
ATOM 776 C C . VAL A 1 102 ? -9.163 -6.237 2.169 1.00 94.75 102 VAL A C 1
ATOM 778 O O . VAL A 1 102 ? -10.326 -6.049 2.536 1.00 94.75 102 VAL A O 1
ATOM 781 N N . ALA A 1 103 ? -8.397 -7.190 2.709 1.00 92.88 103 ALA A N 1
ATOM 782 C CA . ALA A 1 103 ? -8.865 -8.056 3.788 1.00 92.88 103 ALA A CA 1
ATOM 783 C C . ALA A 1 103 ? -9.210 -7.254 5.055 1.00 92.88 103 ALA A C 1
ATOM 785 O O . ALA A 1 103 ? -10.236 -7.516 5.684 1.00 92.88 103 ALA A O 1
ATOM 786 N N . ALA A 1 104 ? -8.408 -6.244 5.404 1.00 91.19 104 ALA A N 1
ATOM 787 C CA . ALA A 1 104 ? -8.642 -5.365 6.546 1.00 91.19 104 ALA A CA 1
ATOM 788 C C . ALA A 1 104 ? -9.908 -4.514 6.367 1.00 91.19 104 ALA A C 1
ATOM 790 O O . ALA A 1 104 ? -10.694 -4.379 7.308 1.00 91.19 104 ALA A O 1
ATOM 791 N N . LEU A 1 105 ? -10.161 -3.986 5.167 1.00 91.94 105 LEU A N 1
ATOM 792 C CA . LEU A 1 105 ? -11.392 -3.254 4.853 1.00 91.94 105 LEU A CA 1
ATOM 793 C C . LEU A 1 105 ? -12.623 -4.158 4.891 1.00 91.94 105 LEU A C 1
ATOM 795 O O . LEU A 1 105 ? -13.621 -3.802 5.520 1.00 91.94 105 LEU A O 1
ATOM 799 N N . ALA A 1 106 ? -12.544 -5.347 4.289 1.00 91.62 106 ALA A N 1
ATOM 800 C CA . ALA A 1 106 ? -13.615 -6.339 4.349 1.00 91.62 106 ALA A CA 1
ATOM 801 C C . ALA A 1 106 ? -13.916 -6.737 5.802 1.00 91.62 106 ALA A C 1
ATOM 803 O O . ALA A 1 106 ? -15.078 -6.798 6.209 1.00 91.62 106 ALA A O 1
ATOM 804 N N . TRP A 1 107 ? -12.871 -6.924 6.613 1.00 89.06 107 TRP A N 1
ATOM 805 C CA . TRP A 1 107 ? -13.004 -7.210 8.038 1.00 89.06 107 TRP A CA 1
ATOM 806 C C . TRP A 1 107 ? -13.620 -6.044 8.817 1.00 89.06 107 TRP A C 1
ATOM 808 O O . TRP A 1 107 ? -14.464 -6.253 9.693 1.00 89.06 107 TRP A O 1
ATOM 818 N N . THR A 1 108 ? -13.241 -4.808 8.489 1.00 87.81 108 THR A N 1
ATOM 819 C CA . THR A 1 108 ? -13.802 -3.590 9.092 1.00 87.81 108 THR A CA 1
ATOM 820 C C . THR A 1 108 ? -15.291 -3.471 8.775 1.00 87.81 108 THR A C 1
ATOM 822 O O . THR A 1 108 ? -16.094 -3.237 9.679 1.00 87.81 108 THR A O 1
ATOM 825 N N . LEU A 1 109 ? -15.675 -3.723 7.522 1.00 86.94 109 LEU A N 1
ATOM 826 C CA . LEU A 1 109 ? -17.064 -3.714 7.074 1.00 86.94 109 LEU A CA 1
ATOM 827 C C . LEU A 1 109 ? -17.884 -4.806 7.774 1.00 86.94 109 LEU A C 1
ATOM 829 O O . LEU A 1 109 ? -18.943 -4.530 8.333 1.00 86.94 109 LEU A O 1
ATOM 833 N N . PHE A 1 110 ? -17.361 -6.032 7.828 1.00 85.38 110 PHE A N 1
ATOM 834 C CA . PHE A 1 110 ? -17.997 -7.138 8.543 1.00 85.38 110 PHE A CA 1
ATOM 835 C C . PHE A 1 110 ? -18.182 -6.829 10.038 1.00 85.38 110 PHE A C 1
ATOM 837 O O . PHE A 1 110 ? -19.250 -7.062 10.603 1.00 85.38 110 PHE A O 1
ATOM 844 N N . SER A 1 111 ? -17.173 -6.224 10.670 1.00 81.56 111 SER A N 1
ATOM 845 C CA . SER A 1 111 ? -17.212 -5.826 12.083 1.00 81.56 111 SER A CA 1
ATOM 846 C C . SER A 1 111 ? -18.228 -4.716 12.376 1.00 81.56 111 SER A C 1
ATOM 848 O O . SER A 1 111 ? -18.730 -4.639 13.497 1.00 81.56 111 SER A O 1
ATOM 850 N N . ILE A 1 112 ? -18.526 -3.857 11.396 1.00 77.12 112 ILE A N 1
ATOM 851 C CA . ILE A 1 112 ? -19.563 -2.819 11.493 1.00 77.12 112 ILE A CA 1
ATOM 852 C C . ILE A 1 112 ? -20.963 -3.449 11.491 1.00 77.12 112 ILE A C 1
ATOM 854 O O . ILE A 1 112 ? -21.818 -3.031 12.272 1.00 77.12 112 ILE A O 1
ATOM 858 N N . PHE A 1 113 ? -21.190 -4.478 10.669 1.00 76.88 113 PHE A N 1
ATOM 859 C CA . PHE A 1 113 ? -22.482 -5.170 10.581 1.00 76.88 113 PHE A CA 1
ATOM 860 C C . PHE A 1 113 ? -22.716 -6.192 11.710 1.00 76.88 113 PHE A C 1
ATOM 862 O O . PHE A 1 113 ? -23.860 -6.426 12.105 1.00 76.88 113 PHE A O 1
ATOM 869 N N . ALA A 1 114 ? -21.659 -6.778 12.281 1.00 69.62 114 ALA A N 1
ATOM 870 C CA . ALA A 1 114 ? -21.739 -7.739 13.383 1.00 69.62 114 ALA A CA 1
ATOM 871 C C . ALA A 1 114 ? -21.988 -7.046 14.745 1.00 69.62 114 ALA A C 1
ATOM 873 O O . ALA A 1 114 ? -21.105 -6.938 15.598 1.00 69.62 114 ALA A O 1
ATOM 874 N N . CYS A 1 115 ? -23.217 -6.575 14.971 1.00 59.53 115 CYS A N 1
ATOM 875 C CA . CYS A 1 115 ? -23.586 -5.689 16.084 1.00 59.53 115 CYS A CA 1
ATOM 876 C C . CYS A 1 115 ? -23.486 -6.297 17.513 1.00 59.53 115 CYS A C 1
ATOM 878 O O . CYS A 1 115 ? -23.602 -5.553 18.488 1.00 59.53 115 CYS A O 1
ATOM 880 N N . CYS A 1 116 ? -23.244 -7.609 17.685 1.00 56.84 116 CYS A N 1
ATOM 881 C CA . CYS A 1 116 ? -23.368 -8.295 18.990 1.00 56.84 116 CYS A CA 1
ATOM 882 C C . CYS A 1 116 ? -22.084 -8.932 19.580 1.00 56.84 116 CYS A C 1
ATOM 884 O O . CYS A 1 116 ? -22.115 -9.347 20.735 1.00 56.84 116 CYS A O 1
ATOM 886 N N . CYS A 1 117 ? -20.941 -8.981 18.874 1.00 57.62 117 CYS A N 1
ATOM 887 C CA . CYS A 1 117 ? -19.707 -9.648 19.363 1.00 57.62 117 CYS A CA 1
ATOM 888 C C . CYS A 1 117 ? -18.434 -8.785 19.221 1.00 57.62 117 CYS A C 1
ATOM 890 O O . CYS A 1 117 ? -17.377 -9.248 18.793 1.00 57.62 117 CYS A O 1
ATOM 892 N N . LYS A 1 118 ? -18.527 -7.503 19.588 1.00 61.66 118 LYS A N 1
ATOM 893 C CA . LYS A 1 118 ? -17.528 -6.471 19.255 1.00 61.66 118 LYS A CA 1
ATOM 894 C C . LYS A 1 118 ? -16.125 -6.667 19.859 1.00 61.66 118 LYS A C 1
ATOM 896 O O . LYS A 1 118 ? -15.144 -6.261 19.246 1.00 61.66 118 LYS A O 1
ATOM 901 N N . ASN A 1 119 ? -16.001 -7.301 21.027 1.00 61.22 119 ASN A N 1
ATOM 902 C CA . ASN A 1 119 ? -14.717 -7.392 21.742 1.00 61.22 119 ASN A CA 1
ATOM 903 C C . ASN A 1 119 ? -13.674 -8.293 21.072 1.00 61.22 119 ASN A C 1
ATOM 905 O O . ASN A 1 119 ? -12.484 -7.996 21.150 1.00 61.22 119 ASN A O 1
ATOM 909 N N . LEU A 1 120 ? -14.099 -9.375 20.414 1.00 60.50 120 LEU A N 1
ATOM 910 C CA . LEU A 1 120 ? -13.172 -10.300 19.751 1.00 60.50 120 LEU A CA 1
ATOM 911 C C . LEU A 1 120 ? -12.784 -9.805 18.347 1.00 60.50 120 LEU A C 1
ATOM 913 O O . LEU A 1 120 ? -11.672 -10.037 17.884 1.00 60.50 120 LEU A O 1
ATOM 917 N N . LEU A 1 121 ? -13.695 -9.078 17.692 1.00 65.06 121 LEU A N 1
ATOM 918 C CA . LEU A 1 121 ? -13.561 -8.613 16.309 1.00 65.06 121 LEU A CA 1
ATOM 919 C C . LEU A 1 121 ? -12.668 -7.376 16.142 1.00 65.06 121 LEU A C 1
ATOM 921 O O . LEU A 1 121 ? -12.132 -7.187 15.053 1.00 65.06 121 LEU A O 1
ATOM 925 N N . ILE A 1 122 ? -12.467 -6.564 17.192 1.00 69.19 122 ILE A N 1
ATOM 926 C CA . ILE A 1 122 ? -11.652 -5.332 17.119 1.00 69.19 122 ILE A CA 1
ATOM 927 C C . ILE A 1 122 ? -10.143 -5.610 17.246 1.00 69.19 122 ILE A C 1
ATOM 929 O O . ILE A 1 122 ? -9.326 -4.889 16.677 1.00 69.19 122 ILE A O 1
ATOM 933 N N . HIS A 1 123 ? -9.752 -6.665 17.963 1.00 72.88 123 HIS A N 1
ATOM 934 C CA . HIS A 1 123 ? -8.345 -6.998 18.198 1.00 72.88 123 HIS A CA 1
ATOM 935 C C . HIS A 1 123 ? -7.502 -7.288 16.931 1.00 72.88 123 HIS A C 1
ATOM 937 O O . HIS A 1 123 ? -6.323 -6.922 16.931 1.00 72.88 123 HIS A O 1
ATOM 943 N N . PRO A 1 124 ? -8.028 -7.919 15.860 1.00 82.12 124 PRO A N 1
ATOM 944 C CA . PRO A 1 124 ? -7.236 -8.186 14.658 1.00 82.12 124 PRO A CA 1
ATOM 945 C C . PRO A 1 124 ? -6.973 -6.955 13.773 1.00 82.12 124 PRO A C 1
ATOM 947 O O . PRO A 1 124 ? -6.001 -6.976 13.024 1.00 82.12 124 PRO A O 1
ATOM 950 N N . LEU A 1 125 ? -7.754 -5.867 13.862 1.00 80.81 125 LEU A N 1
ATOM 951 C CA . LEU A 1 125 ? -7.558 -4.682 13.003 1.00 80.81 125 LEU A CA 1
ATOM 952 C C . LEU A 1 125 ? -6.157 -4.044 13.125 1.00 80.81 125 LEU A C 1
ATOM 954 O O . LEU A 1 125 ? -5.497 -3.886 12.097 1.00 80.81 125 LEU A O 1
ATOM 958 N N . PRO A 1 126 ? -5.642 -3.717 14.331 1.00 85.88 126 PRO A N 1
ATOM 959 C CA . PRO A 1 126 ? -4.289 -3.173 14.455 1.00 85.88 126 PRO A CA 1
ATOM 960 C C . PRO A 1 126 ? -3.203 -4.188 14.073 1.00 85.88 126 PRO A C 1
ATOM 962 O O . PRO A 1 126 ? -2.130 -3.787 13.631 1.00 85.88 126 PRO A O 1
ATOM 965 N N . ALA A 1 127 ? -3.474 -5.493 14.196 1.00 88.38 127 ALA A N 1
ATOM 966 C CA . ALA A 1 127 ? -2.545 -6.523 13.739 1.00 88.38 127 ALA A CA 1
ATOM 967 C C . ALA A 1 127 ? -2.419 -6.506 12.206 1.00 88.38 127 ALA A C 1
ATOM 969 O O . ALA A 1 127 ? -1.299 -6.495 11.695 1.00 88.38 127 ALA A O 1
ATOM 970 N N . PHE A 1 128 ? -3.535 -6.398 11.476 1.00 89.69 128 PHE A N 1
ATOM 971 C CA . PHE A 1 128 ? -3.505 -6.220 10.021 1.00 89.69 128 PHE A CA 1
ATOM 972 C C . PHE A 1 128 ? -2.756 -4.946 9.618 1.00 89.69 128 PHE A C 1
ATOM 974 O O . PHE A 1 128 ? -1.848 -5.027 8.794 1.00 89.69 128 PHE A O 1
ATOM 981 N N . ALA A 1 129 ? -3.048 -3.804 10.251 1.00 90.38 129 ALA A N 1
ATOM 982 C CA . ALA A 1 129 ? -2.346 -2.547 9.971 1.00 90.38 129 ALA A CA 1
ATOM 983 C C . ALA A 1 129 ? -0.829 -2.643 10.228 1.00 90.38 129 ALA A C 1
ATOM 985 O O . ALA A 1 129 ? -0.028 -2.136 9.441 1.00 90.38 129 ALA A O 1
ATOM 986 N N . SER A 1 130 ? -0.416 -3.348 11.288 1.00 91.25 130 SER A N 1
ATOM 987 C CA . SER A 1 130 ? 1.006 -3.573 11.581 1.00 91.25 130 SER A CA 1
ATOM 988 C C . SER A 1 130 ? 1.702 -4.425 10.518 1.00 91.25 130 SER A C 1
ATOM 990 O O . SER A 1 130 ? 2.825 -4.119 10.117 1.00 91.25 130 SER A O 1
ATOM 992 N N . LEU A 1 131 ? 1.018 -5.453 10.012 1.00 93.69 131 LEU A N 1
ATOM 993 C CA . LEU A 1 131 ? 1.556 -6.336 8.986 1.00 93.69 131 LEU A CA 1
ATOM 994 C C . LEU A 1 131 ? 1.654 -5.619 7.630 1.00 93.69 131 LEU A C 1
ATOM 996 O O . LEU A 1 131 ? 2.680 -5.723 6.963 1.00 93.69 131 LEU A O 1
ATOM 1000 N N . ILE A 1 132 ? 0.634 -4.835 7.264 1.00 93.06 132 ILE A N 1
ATOM 1001 C CA . ILE A 1 132 ? 0.637 -3.969 6.071 1.00 93.06 132 ILE A CA 1
ATOM 1002 C C . ILE A 1 132 ? 1.809 -2.986 6.137 1.00 93.06 132 ILE A C 1
ATOM 1004 O O . ILE A 1 132 ? 2.606 -2.905 5.204 1.00 93.06 132 ILE A O 1
ATOM 1008 N N . THR A 1 133 ? 1.967 -2.304 7.275 1.00 93.56 133 THR A N 1
ATOM 1009 C CA . THR A 1 133 ? 3.068 -1.358 7.509 1.00 93.56 133 THR A CA 1
ATOM 1010 C C . THR A 1 133 ? 4.427 -2.034 7.349 1.00 93.56 133 THR A C 1
ATOM 1012 O O . THR A 1 133 ? 5.317 -1.466 6.724 1.00 93.56 133 THR A O 1
ATOM 1015 N N . PHE A 1 134 ? 4.596 -3.256 7.862 1.00 94.75 134 PHE A N 1
ATOM 1016 C CA . PHE A 1 134 ? 5.837 -4.013 7.704 1.00 94.75 134 PHE A CA 1
ATOM 1017 C C . PHE A 1 134 ? 6.157 -4.309 6.230 1.00 94.75 134 PHE A C 1
ATOM 1019 O O . PHE A 1 134 ? 7.281 -4.063 5.791 1.00 94.75 134 PHE A O 1
ATOM 1026 N N . PHE A 1 135 ? 5.182 -4.788 5.451 1.00 93.44 135 PHE A N 1
ATOM 1027 C CA . PHE A 1 135 ? 5.388 -5.074 4.027 1.00 93.44 135 PHE A CA 1
ATOM 1028 C C . PHE A 1 135 ? 5.659 -3.809 3.204 1.00 93.44 135 PHE A C 1
ATOM 1030 O O . PHE A 1 135 ? 6.588 -3.807 2.393 1.00 93.44 135 PHE A O 1
ATOM 1037 N N . LEU A 1 136 ? 4.916 -2.723 3.446 1.00 91.12 136 LEU A N 1
ATOM 1038 C CA . LEU A 1 136 ? 5.148 -1.433 2.788 1.00 91.12 136 LEU A CA 1
ATOM 1039 C C . LEU A 1 136 ? 6.516 -0.846 3.164 1.00 91.12 136 LEU A C 1
ATOM 1041 O O . LEU A 1 136 ? 7.248 -0.390 2.289 1.00 91.12 136 LEU A O 1
ATOM 1045 N N . ALA A 1 137 ? 6.911 -0.911 4.438 1.00 92.44 137 ALA A N 1
ATOM 1046 C CA . ALA A 1 137 ? 8.219 -0.438 4.892 1.00 92.44 137 ALA A CA 1
ATOM 1047 C C . ALA A 1 137 ? 9.367 -1.250 4.280 1.00 92.44 137 ALA A C 1
ATOM 1049 O O . ALA A 1 137 ? 10.388 -0.677 3.900 1.00 92.44 137 ALA A O 1
ATOM 1050 N N . LEU A 1 138 ? 9.202 -2.570 4.143 1.00 91.62 138 LEU A N 1
ATOM 1051 C CA . LEU A 1 138 ? 10.172 -3.431 3.469 1.00 91.62 138 LEU A CA 1
ATOM 1052 C C . LEU A 1 138 ? 10.287 -3.072 1.981 1.00 91.62 138 LEU A C 1
ATOM 1054 O O . LEU A 1 138 ? 11.401 -2.914 1.484 1.00 91.62 138 LEU A O 1
ATOM 1058 N N . ALA A 1 139 ? 9.159 -2.884 1.291 1.00 87.94 139 ALA A N 1
ATOM 1059 C CA . ALA A 1 139 ? 9.122 -2.483 -0.114 1.00 87.94 139 ALA A CA 1
ATOM 1060 C C . ALA A 1 139 ? 9.827 -1.130 -0.342 1.00 87.94 139 ALA A C 1
ATOM 1062 O O . ALA A 1 139 ? 10.765 -1.033 -1.136 1.00 87.94 139 ALA A O 1
ATOM 1063 N N . ILE A 1 140 ? 9.436 -0.105 0.417 1.00 87.75 140 ILE A N 1
ATOM 1064 C CA . ILE A 1 140 ? 9.979 1.259 0.315 1.00 87.75 140 ILE A CA 1
ATOM 1065 C C . ILE A 1 140 ? 11.442 1.305 0.759 1.00 87.75 140 ILE A C 1
ATOM 1067 O O . ILE A 1 140 ? 12.258 1.969 0.125 1.00 87.75 140 ILE A O 1
ATOM 1071 N N . GLY A 1 141 ? 11.803 0.586 1.822 1.00 86.75 141 GLY A N 1
ATOM 1072 C CA . GLY A 1 141 ? 13.165 0.544 2.347 1.00 86.75 141 GLY A CA 1
ATOM 1073 C C . G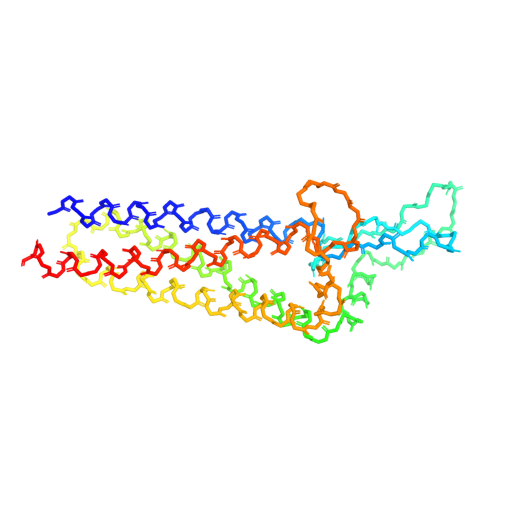LY A 1 141 ? 14.146 -0.128 1.388 1.00 86.75 141 GLY A C 1
ATOM 1074 O O . GLY A 1 141 ? 15.235 0.399 1.149 1.00 86.75 141 GLY A O 1
ATOM 1075 N N . LEU A 1 142 ? 13.771 -1.263 0.790 1.00 86.88 142 LEU A N 1
ATOM 1076 C CA . LEU A 1 142 ? 14.603 -1.933 -0.216 1.00 86.88 142 LEU A CA 1
ATOM 1077 C C . LEU A 1 142 ? 14.773 -1.070 -1.467 1.00 86.88 142 LEU A C 1
ATOM 1079 O O . LEU A 1 142 ? 15.895 -0.927 -1.950 1.00 86.88 142 LEU A O 1
ATOM 1083 N N . TYR A 1 143 ? 13.692 -0.446 -1.939 1.00 81.31 143 TYR A N 1
ATOM 1084 C CA . TYR A 1 143 ? 13.750 0.457 -3.085 1.00 81.31 143 TYR A CA 1
ATOM 1085 C C . TYR A 1 143 ? 14.617 1.692 -2.790 1.00 81.31 143 TYR A C 1
ATOM 1087 O O . TYR A 1 143 ? 15.585 1.978 -3.495 1.00 81.31 143 TYR A O 1
ATOM 1095 N N . GLY A 1 144 ? 14.340 2.378 -1.680 1.00 80.81 144 GLY A N 1
ATOM 1096 C CA . GLY A 1 144 ? 15.042 3.594 -1.283 1.00 80.81 144 GLY A CA 1
ATOM 1097 C C . GLY A 1 144 ? 16.523 3.361 -0.996 1.00 80.81 144 GLY A C 1
ATOM 1098 O O . GLY A 1 144 ? 17.348 4.176 -1.388 1.00 80.81 144 GLY A O 1
ATOM 1099 N N . THR A 1 145 ? 16.898 2.239 -0.365 1.00 80.69 145 THR A N 1
ATOM 1100 C CA . THR A 1 145 ? 18.311 1.942 -0.051 1.00 80.69 145 THR A CA 1
ATOM 1101 C C . THR A 1 145 ? 19.178 1.695 -1.278 1.00 80.69 145 THR A C 1
ATOM 1103 O O . THR A 1 145 ? 20.372 1.995 -1.232 1.00 80.69 145 THR A O 1
ATOM 1106 N N . LYS A 1 146 ? 18.596 1.173 -2.360 1.00 77.25 146 LYS A N 1
ATOM 1107 C CA . LYS A 1 146 ? 19.301 0.911 -3.619 1.00 77.25 146 LYS A CA 1
ATOM 1108 C C . LYS A 1 146 ? 19.375 2.127 -4.536 1.00 77.25 146 LYS A C 1
ATOM 1110 O O . LYS A 1 146 ? 20.310 2.208 -5.321 1.00 77.25 146 LYS A O 1
ATOM 1115 N N . HIS A 1 147 ? 18.483 3.098 -4.355 1.00 69.88 147 HIS A N 1
ATOM 1116 C CA . HIS A 1 147 ? 18.478 4.366 -5.089 1.00 69.88 147 HIS A CA 1
ATOM 1117 C C . HIS A 1 147 ? 18.977 5.568 -4.261 1.00 69.88 147 HIS A C 1
ATOM 1119 O O . HIS A 1 147 ? 18.762 6.715 -4.644 1.00 69.88 147 HIS A O 1
ATOM 1125 N N . LYS A 1 148 ? 19.684 5.329 -3.142 1.00 62.81 148 LYS A N 1
ATOM 1126 C CA . LYS A 1 148 ? 20.195 6.383 -2.236 1.00 62.81 148 LYS A CA 1
ATOM 1127 C C . LYS A 1 148 ? 21.038 7.452 -2.927 1.00 62.81 148 LYS A C 1
ATOM 1129 O O . LYS A 1 148 ? 20.976 8.605 -2.518 1.00 62.81 148 LYS A O 1
ATOM 1134 N N . GLU A 1 149 ? 21.803 7.083 -3.949 1.00 55.25 149 GLU A N 1
ATOM 1135 C CA . GLU A 1 149 ? 22.675 8.016 -4.674 1.00 55.25 149 GLU A CA 1
ATOM 1136 C C . GLU A 1 149 ? 21.887 9.032 -5.520 1.00 55.25 149 GLU A C 1
ATOM 1138 O O . GLU A 1 149 ? 22.350 10.154 -5.681 1.00 55.25 149 GLU A O 1
ATOM 1143 N N . SER A 1 150 ? 20.662 8.706 -5.955 1.00 51.78 150 SER A N 1
ATOM 1144 C CA . SER A 1 150 ? 19.748 9.661 -6.613 1.00 51.78 150 SER A CA 1
ATOM 1145 C C . SER A 1 150 ? 18.880 10.454 -5.628 1.00 51.78 150 SER A C 1
ATOM 1147 O O . SER A 1 150 ? 18.340 11.490 -5.989 1.00 51.78 150 SER A O 1
ATOM 1149 N N . ILE A 1 151 ? 18.737 9.994 -4.380 1.00 53.44 151 ILE A N 1
ATOM 1150 C CA . ILE A 1 151 ? 17.879 10.622 -3.352 1.00 53.44 151 ILE A CA 1
ATOM 1151 C C . ILE A 1 151 ? 18.693 11.569 -2.433 1.00 53.44 151 ILE A C 1
ATOM 1153 O O . ILE A 1 151 ? 18.128 12.344 -1.664 1.00 53.44 151 ILE A O 1
ATOM 1157 N N . GLY A 1 152 ? 20.030 11.523 -2.497 1.00 43.22 152 GLY A N 1
ATOM 1158 C CA . GLY A 1 152 ? 20.953 12.162 -1.549 1.00 43.22 152 GLY A CA 1
ATOM 1159 C C . GLY A 1 152 ? 21.626 13.466 -1.997 1.00 43.22 152 GLY A C 1
ATOM 1160 O O . GLY A 1 152 ? 22.748 13.717 -1.565 1.00 43.22 152 GLY A O 1
ATOM 1161 N N . GLY A 1 153 ? 20.993 14.286 -2.840 1.00 41.12 153 GLY A N 1
ATOM 1162 C CA . GLY A 1 153 ? 21.519 15.595 -3.249 1.00 41.12 153 GLY A CA 1
ATOM 1163 C C . GLY A 1 153 ? 20.635 16.757 -2.793 1.00 41.12 153 GLY A C 1
ATOM 1164 O O . GLY A 1 153 ? 19.862 17.270 -3.591 1.00 41.12 153 GLY A O 1
ATOM 1165 N N . ILE A 1 154 ? 20.745 17.193 -1.533 1.00 43.31 154 ILE A N 1
ATOM 1166 C CA . ILE A 1 154 ? 20.140 18.455 -1.065 1.00 43.31 154 ILE A CA 1
ATOM 1167 C C . ILE A 1 154 ? 21.254 19.501 -0.906 1.00 43.31 154 ILE A C 1
ATOM 1169 O O . ILE A 1 154 ? 22.057 19.378 0.018 1.00 43.31 154 ILE A O 1
ATOM 1173 N N . PRO A 1 155 ? 21.311 20.559 -1.733 1.00 44.16 155 PRO A N 1
ATOM 1174 C CA . PRO A 1 155 ? 21.765 21.866 -1.287 1.00 44.16 155 PRO A CA 1
ATOM 1175 C C . PRO A 1 155 ? 20.586 22.607 -0.636 1.00 44.16 155 PRO A C 1
ATOM 1177 O O . PRO A 1 155 ? 19.497 22.683 -1.200 1.00 44.16 155 PRO A O 1
ATOM 1180 N N . ASP A 1 156 ? 20.816 23.153 0.558 1.00 44.09 156 ASP A N 1
ATOM 1181 C CA . ASP A 1 156 ? 19.850 23.809 1.454 1.00 44.09 156 ASP A CA 1
ATOM 1182 C C . ASP A 1 156 ? 19.259 25.139 0.933 1.00 44.09 156 ASP A C 1
ATOM 1184 O O . ASP A 1 156 ? 19.309 26.180 1.594 1.00 44.09 156 ASP A O 1
ATOM 1188 N N . SER A 1 157 ? 18.689 25.181 -0.265 1.00 45.84 157 SER A N 1
ATOM 1189 C CA . SER A 1 157 ? 18.038 26.388 -0.786 1.00 45.84 157 SER A CA 1
ATOM 1190 C C . SER A 1 157 ? 16.991 26.015 -1.829 1.00 45.84 157 SER A C 1
ATOM 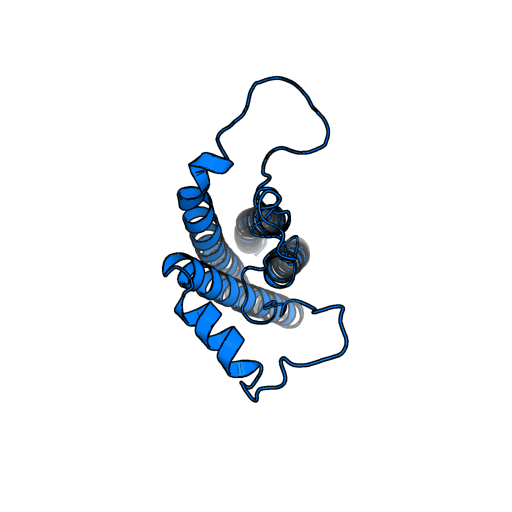1192 O O . SER A 1 157 ? 17.313 25.271 -2.740 1.00 45.84 157 SER A O 1
ATOM 1194 N N . VAL A 1 158 ? 15.799 26.628 -1.773 1.00 41.12 158 VAL A N 1
ATOM 1195 C CA . VAL A 1 158 ? 14.753 26.597 -2.831 1.00 41.12 158 VAL A CA 1
ATOM 1196 C C . VAL A 1 158 ? 13.873 25.329 -2.763 1.00 41.12 158 VAL A C 1
ATOM 1198 O O . VAL A 1 158 ? 14.146 24.308 -3.367 1.00 41.12 158 VAL A O 1
ATOM 1201 N N . LYS A 1 159 ? 12.827 25.249 -1.925 1.00 43.22 159 LYS A N 1
ATOM 1202 C CA . LYS A 1 159 ? 11.493 25.846 -2.158 1.00 43.22 159 LYS A CA 1
ATOM 1203 C C . LYS A 1 159 ? 11.179 26.049 -3.649 1.00 43.22 159 LYS A C 1
ATOM 1205 O O . LYS A 1 159 ? 11.592 27.053 -4.195 1.00 43.22 159 LYS A O 1
ATOM 1210 N N . SER A 1 160 ? 10.339 25.161 -4.187 1.00 38.50 160 SER A N 1
ATOM 1211 C CA . SER A 1 160 ? 9.627 25.191 -5.479 1.00 38.50 160 SER A CA 1
ATOM 1212 C C . SER A 1 160 ? 10.338 24.614 -6.709 1.00 38.50 160 SER A C 1
ATOM 1214 O O . SER A 1 160 ? 11.194 25.270 -7.280 1.00 38.50 160 SER A O 1
ATOM 1216 N N . VAL A 1 161 ? 9.796 23.471 -7.151 1.00 45.75 161 VAL A N 1
ATOM 1217 C CA . VAL A 1 161 ? 9.445 23.134 -8.543 1.00 45.75 161 VAL A CA 1
ATOM 1218 C C . VAL A 1 161 ? 10.608 22.992 -9.537 1.00 45.75 161 VAL A C 1
ATOM 1220 O O . VAL A 1 161 ? 11.272 23.963 -9.874 1.00 45.75 161 VAL A O 1
ATOM 1223 N N . ASN A 1 162 ? 10.669 21.785 -10.107 1.00 45.19 162 ASN A N 1
ATOM 1224 C CA . ASN A 1 162 ? 11.331 21.354 -11.340 1.00 45.19 162 ASN A CA 1
ATOM 1225 C C . ASN A 1 162 ? 12.791 20.886 -11.271 1.00 45.19 162 ASN A C 1
ATOM 1227 O O . ASN A 1 162 ? 13.719 21.669 -11.093 1.00 45.19 162 ASN A O 1
ATOM 1231 N N . GLU A 1 163 ? 12.920 19.603 -11.625 1.00 48.12 163 GLU A N 1
ATOM 1232 C CA . GLU A 1 163 ? 13.994 19.012 -12.424 1.00 48.12 163 GLU A CA 1
ATOM 1233 C C . GLU A 1 163 ? 15.334 18.824 -11.711 1.00 48.12 163 GLU A C 1
ATOM 1235 O O . GLU A 1 163 ? 16.310 19.536 -11.935 1.00 48.12 163 GLU A O 1
ATOM 1240 N N . ALA A 1 164 ? 15.402 17.763 -10.910 1.00 34.94 164 ALA A N 1
ATOM 1241 C CA . ALA A 1 164 ? 16.660 17.091 -10.609 1.00 34.94 164 ALA A CA 1
ATOM 1242 C C . ALA A 1 164 ? 16.389 15.600 -10.377 1.00 34.94 164 ALA A C 1
ATOM 1244 O O . ALA A 1 164 ? 16.028 15.222 -9.267 1.00 34.94 164 ALA A O 1
ATOM 1245 N N . SER A 1 165 ? 16.527 14.783 -11.433 1.00 46.38 165 SER A N 1
ATOM 1246 C CA . SER A 1 165 ? 16.520 13.305 -11.423 1.00 46.38 165 SER A CA 1
ATOM 1247 C C . SER A 1 165 ? 15.675 12.703 -10.292 1.00 46.38 165 SER A C 1
ATOM 1249 O O . SER A 1 165 ? 16.184 12.083 -9.355 1.00 46.38 165 SER A O 1
ATOM 1251 N N . GLU A 1 166 ? 14.373 12.989 -10.357 1.00 49.03 166 GLU A N 1
ATOM 1252 C CA . GLU A 1 166 ? 13.432 12.864 -9.249 1.00 49.03 166 GLU A CA 1
ATOM 1253 C C . GLU A 1 166 ? 12.983 11.409 -9.070 1.00 49.03 166 GLU A C 1
ATOM 1255 O O . GLU A 1 166 ? 12.559 10.728 -10.005 1.00 49.03 166 GLU A O 1
ATOM 1260 N N . VAL A 1 167 ? 13.044 10.917 -7.831 1.00 58.09 167 VAL A N 1
ATOM 1261 C CA . VAL A 1 167 ? 12.299 9.722 -7.418 1.00 58.09 167 VAL A CA 1
ATOM 1262 C C . VAL A 1 167 ? 10.860 9.866 -7.906 1.00 58.09 167 VAL A C 1
ATOM 1264 O O . VAL A 1 167 ? 10.178 10.829 -7.560 1.00 58.09 167 VAL A O 1
ATOM 1267 N N . GLY A 1 168 ? 10.409 8.926 -8.735 1.00 65.44 168 GLY A N 1
ATOM 1268 C CA . GLY A 1 168 ? 9.148 9.103 -9.436 1.00 65.44 168 GLY A CA 1
ATOM 1269 C C . GLY A 1 168 ? 7.956 9.201 -8.475 1.00 65.44 168 GLY A C 1
ATOM 1270 O O . GLY A 1 168 ? 7.943 8.607 -7.394 1.00 65.44 168 GLY A O 1
ATOM 1271 N N . TYR A 1 169 ? 6.929 9.949 -8.882 1.00 71.75 169 TYR A N 1
ATOM 1272 C CA . TYR A 1 169 ? 5.714 10.238 -8.106 1.00 71.75 169 TYR A CA 1
ATOM 1273 C C . TYR A 1 169 ? 5.085 9.007 -7.420 1.00 71.75 169 TYR A C 1
ATOM 1275 O O . TYR A 1 169 ? 4.548 9.104 -6.315 1.00 71.75 169 TYR A O 1
ATOM 1283 N N . SER A 1 170 ? 5.212 7.821 -8.021 1.00 79.88 170 SER A N 1
ATOM 1284 C CA . SER A 1 170 ? 4.674 6.569 -7.470 1.00 79.88 170 SER A CA 1
ATOM 1285 C C . SER A 1 170 ? 5.355 6.151 -6.162 1.00 79.88 170 SER A C 1
ATOM 1287 O O . SER A 1 170 ? 4.698 5.610 -5.273 1.00 79.88 170 SER A O 1
ATOM 1289 N N . PHE A 1 171 ? 6.644 6.462 -5.994 1.00 82.31 171 PHE A N 1
ATOM 1290 C CA . PHE A 1 171 ? 7.372 6.224 -4.746 1.00 82.31 171 PHE A CA 1
ATOM 1291 C C . PHE A 1 171 ? 6.833 7.095 -3.601 1.00 82.31 171 PHE A C 1
ATOM 1293 O O . PHE A 1 171 ? 6.668 6.615 -2.477 1.00 82.31 171 PHE A O 1
ATOM 1300 N N . TYR A 1 172 ? 6.488 8.355 -3.884 1.00 83.88 172 TYR A N 1
ATOM 1301 C CA . TYR A 1 172 ? 5.867 9.247 -2.900 1.00 83.88 172 TYR A CA 1
ATOM 1302 C C . TYR A 1 172 ? 4.456 8.792 -2.523 1.00 83.88 172 TYR A C 1
ATOM 1304 O O . TYR A 1 172 ? 4.096 8.855 -1.347 1.00 83.88 172 TYR A O 1
ATOM 1312 N N . MET A 1 173 ? 3.682 8.267 -3.478 1.00 86.06 173 MET A N 1
ATOM 1313 C CA . MET A 1 173 ? 2.378 7.659 -3.186 1.00 86.06 173 MET A CA 1
ATOM 1314 C C . MET A 1 173 ? 2.521 6.442 -2.263 1.00 86.06 173 MET A C 1
ATOM 1316 O O . MET A 1 173 ? 1.783 6.338 -1.285 1.00 86.06 173 MET A O 1
ATOM 1320 N N . ALA A 1 174 ? 3.518 5.579 -2.494 1.00 87.19 174 ALA A N 1
ATOM 1321 C CA . ALA A 1 174 ? 3.817 4.458 -1.600 1.00 87.19 174 ALA A CA 1
ATOM 1322 C C . ALA A 1 174 ? 4.244 4.936 -0.196 1.00 87.19 174 ALA A C 1
ATOM 1324 O O . ALA A 1 174 ? 3.769 4.409 0.810 1.00 87.19 174 ALA A O 1
ATOM 1325 N N . CYS A 1 175 ? 5.075 5.981 -0.101 1.00 89.31 175 CYS A N 1
ATOM 1326 C CA . CYS A 1 175 ? 5.409 6.618 1.180 1.00 89.31 175 CYS A CA 1
ATOM 1327 C C . CYS A 1 175 ? 4.166 7.172 1.895 1.00 89.31 175 CYS A C 1
ATOM 1329 O O . CYS A 1 175 ? 4.035 7.027 3.112 1.00 89.31 175 CYS A O 1
ATOM 1331 N N . GLY A 1 176 ? 3.238 7.773 1.147 1.00 89.62 176 GLY A N 1
ATOM 1332 C CA . GLY A 1 176 ? 1.951 8.237 1.661 1.00 89.62 176 GLY A CA 1
ATOM 1333 C C . GLY A 1 176 ? 1.092 7.092 2.200 1.00 89.62 176 GLY A C 1
ATOM 1334 O O . GLY A 1 176 ? 0.542 7.211 3.295 1.00 89.62 176 GLY A O 1
ATOM 1335 N N . ALA A 1 177 ? 1.037 5.965 1.485 1.00 91.44 177 ALA A N 1
ATOM 1336 C CA . ALA A 1 177 ? 0.345 4.758 1.937 1.00 91.44 177 ALA A CA 1
ATOM 1337 C C . ALA A 1 177 ? 0.945 4.217 3.245 1.00 91.44 177 ALA A C 1
ATOM 1339 O O . ALA A 1 177 ? 0.212 3.928 4.189 1.00 91.44 177 ALA A O 1
ATOM 1340 N N . LEU A 1 178 ? 2.279 4.169 3.350 1.00 92.19 178 LEU A N 1
ATOM 1341 C CA . LEU A 1 178 ? 2.970 3.771 4.579 1.00 92.19 178 LEU A CA 1
ATOM 1342 C C . LEU A 1 178 ? 2.628 4.700 5.752 1.00 92.19 178 LEU A C 1
ATOM 1344 O O . LEU A 1 178 ? 2.343 4.226 6.851 1.00 92.19 178 LEU A O 1
ATOM 1348 N N . ALA A 1 179 ? 2.639 6.017 5.531 1.00 92.44 179 ALA A N 1
ATOM 1349 C CA . ALA A 1 179 ? 2.280 6.984 6.564 1.00 92.44 179 ALA A CA 1
ATOM 1350 C C . ALA A 1 179 ? 0.828 6.792 7.033 1.00 92.44 179 ALA A C 1
ATOM 1352 O O . ALA A 1 179 ? 0.575 6.762 8.239 1.00 92.44 179 ALA A O 1
ATOM 1353 N N . ALA A 1 180 ? -0.111 6.601 6.101 1.00 91.00 180 ALA A N 1
ATOM 1354 C CA . ALA A 1 180 ? -1.508 6.306 6.412 1.00 91.00 180 ALA A CA 1
ATOM 1355 C C . ALA A 1 180 ? -1.649 5.011 7.235 1.00 91.00 180 ALA A C 1
ATOM 1357 O O . ALA A 1 180 ? -2.302 5.022 8.278 1.00 91.00 180 ALA A O 1
ATOM 1358 N N . ALA A 1 181 ? -0.948 3.939 6.850 1.00 91.56 181 ALA A N 1
ATOM 1359 C CA . ALA A 1 181 ? -0.950 2.673 7.584 1.00 91.56 181 ALA A CA 1
ATOM 1360 C C . ALA A 1 181 ? -0.405 2.816 9.023 1.00 91.56 181 ALA A C 1
ATOM 1362 O O . ALA A 1 181 ? -0.945 2.220 9.957 1.00 91.56 181 ALA A O 1
ATOM 1363 N N . ILE A 1 182 ? 0.612 3.659 9.241 1.00 92.38 182 ILE A N 1
ATOM 1364 C CA . ILE A 1 182 ? 1.126 3.971 10.587 1.00 92.38 182 ILE A CA 1
ATOM 1365 C C . ILE A 1 182 ? 0.071 4.707 11.423 1.00 92.38 182 I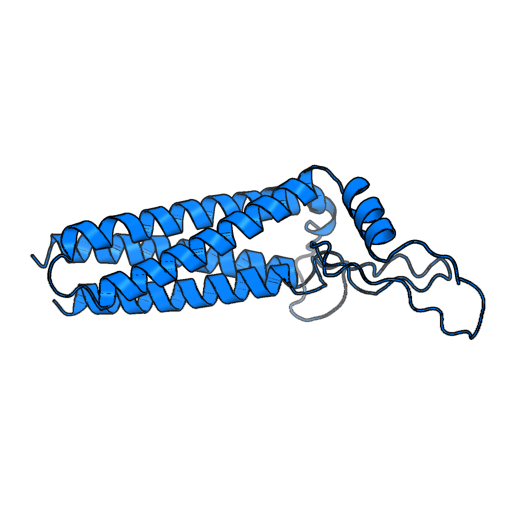LE A C 1
ATOM 1367 O O . ILE A 1 182 ? -0.129 4.371 12.595 1.00 92.38 182 ILE A O 1
ATOM 1371 N N . PHE A 1 183 ? -0.630 5.686 10.842 1.00 93.12 183 PHE A N 1
ATOM 1372 C CA . PHE A 1 183 ? -1.737 6.358 11.530 1.00 93.12 183 PHE A CA 1
ATOM 1373 C C . PHE A 1 183 ? -2.851 5.374 11.901 1.00 93.12 183 PHE A C 1
ATOM 1375 O O . PHE A 1 183 ? -3.376 5.442 13.016 1.00 93.12 183 PHE A O 1
ATOM 1382 N N . ASP A 1 184 ? -3.147 4.406 11.036 1.00 91.00 184 ASP A N 1
ATOM 1383 C CA . ASP A 1 184 ? -4.121 3.352 11.317 1.00 91.00 184 ASP A CA 1
ATOM 1384 C C . ASP A 1 184 ? -3.730 2.445 12.482 1.00 91.00 184 ASP A C 1
ATOM 1386 O O . ASP A 1 184 ? -4.600 2.036 13.255 1.00 91.00 184 ASP A O 1
ATOM 1390 N N . ILE A 1 185 ? -2.438 2.177 12.694 1.00 91.44 185 ILE A N 1
ATOM 1391 C CA . ILE A 1 185 ? -1.981 1.464 13.898 1.00 91.44 185 ILE A CA 1
ATOM 1392 C C . ILE A 1 185 ? -2.359 2.259 15.154 1.00 91.44 185 ILE A C 1
ATOM 1394 O O . ILE A 1 185 ? -2.879 1.685 16.114 1.00 91.44 185 ILE A O 1
ATOM 1398 N N . ILE A 1 186 ? -2.137 3.578 15.155 1.00 91.19 186 ILE A N 1
ATOM 1399 C CA . ILE A 1 186 ? -2.433 4.451 16.302 1.00 91.19 186 ILE A CA 1
ATOM 1400 C C . ILE A 1 186 ? -3.943 4.515 16.553 1.00 91.19 186 ILE A C 1
ATOM 1402 O O . ILE A 1 186 ? -4.391 4.360 17.695 1.00 91.19 186 ILE A O 1
ATOM 1406 N N . VAL A 1 187 ? -4.739 4.707 15.497 1.00 89.25 187 VAL A N 1
ATOM 1407 C CA . VAL A 1 187 ? -6.208 4.748 15.579 1.00 89.25 187 VAL A CA 1
ATOM 1408 C C . VAL A 1 187 ? -6.763 3.394 16.022 1.00 89.25 187 VAL A C 1
ATOM 1410 O O . VAL A 1 187 ? -7.621 3.341 16.909 1.00 89.25 187 VAL A O 1
ATOM 1413 N N . GLY A 1 188 ? -6.244 2.292 15.481 1.00 85.81 188 GLY A N 1
ATOM 1414 C CA . GLY A 1 188 ? -6.621 0.929 15.849 1.00 85.81 188 GLY A CA 1
ATOM 1415 C C . GLY A 1 188 ? -6.287 0.608 17.307 1.00 85.81 188 GLY A C 1
ATOM 1416 O O . GLY A 1 188 ? -7.152 0.144 18.052 1.00 85.81 188 GLY A O 1
ATOM 1417 N N . ALA A 1 189 ? -5.072 0.930 17.759 1.00 86.50 189 ALA A N 1
ATOM 1418 C CA . ALA A 1 189 ? -4.649 0.744 19.149 1.00 86.50 189 ALA A CA 1
ATOM 1419 C C . ALA A 1 189 ? -5.490 1.586 20.121 1.00 86.50 189 ALA A C 1
ATOM 1421 O O . ALA A 1 189 ? -5.950 1.080 21.149 1.00 86.50 189 ALA A O 1
ATOM 1422 N N . SER A 1 190 ? -5.760 2.845 19.767 1.00 84.44 190 SER A N 1
ATOM 1423 C CA . SER A 1 190 ? -6.622 3.739 20.551 1.00 84.44 190 SER A CA 1
ATOM 1424 C C . SER A 1 190 ? -8.054 3.208 20.627 1.00 84.44 190 SER A C 1
ATOM 1426 O O . SER A 1 190 ? -8.660 3.204 21.699 1.00 84.44 190 SER A O 1
ATOM 1428 N N . SER A 1 191 ? -8.576 2.678 19.519 1.00 82.31 191 SER A N 1
ATOM 1429 C CA . SER A 1 191 ? -9.908 2.066 19.448 1.00 82.31 191 SER A CA 1
ATOM 1430 C C . SER A 1 191 ? -10.014 0.812 20.320 1.00 82.31 191 SER A C 1
ATOM 1432 O O . SER A 1 191 ? -11.021 0.636 21.007 1.00 82.31 191 SER A O 1
ATOM 1434 N N . VAL A 1 192 ? -8.970 -0.026 20.361 1.00 81.56 192 VAL A N 1
ATOM 1435 C CA . VAL A 1 192 ? -8.885 -1.185 21.272 1.00 81.56 192 VAL A CA 1
ATOM 1436 C C . VAL A 1 192 ? -8.835 -0.733 22.734 1.00 81.56 192 VAL A C 1
ATOM 1438 O O . VAL A 1 192 ? -9.549 -1.283 23.573 1.00 81.56 192 VAL A O 1
ATOM 1441 N N . ALA A 1 193 ? -8.018 0.271 23.060 1.00 78.81 193 ALA A N 1
ATOM 1442 C CA . ALA A 1 193 ? -7.892 0.781 24.426 1.00 78.81 193 ALA A CA 1
ATOM 1443 C C . ALA A 1 193 ? -9.209 1.393 24.938 1.00 78.81 193 ALA A C 1
ATOM 1445 O O . ALA A 1 193 ? -9.619 1.126 26.070 1.00 78.81 193 ALA A O 1
ATOM 1446 N N . LEU A 1 194 ? -9.906 2.156 24.090 1.00 73.88 194 LEU A N 1
ATOM 1447 C CA . LEU A 1 194 ? -11.229 2.718 24.380 1.00 73.88 194 LEU A CA 1
ATOM 1448 C C . LEU A 1 194 ? -12.295 1.626 24.515 1.00 73.88 194 LEU A C 1
ATOM 1450 O O . LEU A 1 194 ? -13.130 1.704 25.414 1.00 73.88 194 LEU A O 1
ATOM 1454 N N . ALA A 1 195 ? -12.250 0.581 23.682 1.00 72.06 195 ALA A N 1
ATOM 1455 C CA . ALA A 1 195 ? -13.160 -0.558 23.800 1.00 72.06 195 ALA A CA 1
ATOM 1456 C C . ALA A 1 195 ? -13.005 -1.287 25.146 1.00 72.06 195 ALA A C 1
ATOM 1458 O O . ALA A 1 195 ? -14.007 -1.689 25.724 1.00 72.06 195 ALA A O 1
ATOM 1459 N N . LYS A 1 196 ? -11.779 -1.387 25.683 1.00 70.81 196 LYS A N 1
ATOM 1460 C CA . LYS A 1 196 ? -11.519 -1.984 27.007 1.00 70.81 196 LYS A CA 1
ATOM 1461 C C . LYS A 1 196 ? -11.986 -1.125 28.189 1.00 70.81 196 LYS A C 1
ATOM 1463 O O . LYS A 1 196 ? -12.225 -1.680 29.251 1.00 70.81 196 LYS A O 1
ATOM 1468 N N . ARG A 1 197 ? -12.061 0.207 28.044 1.00 63.22 197 ARG A N 1
ATOM 1469 C CA . ARG A 1 197 ? -12.468 1.129 29.130 1.00 63.22 197 ARG A CA 1
ATOM 1470 C C . ARG A 1 197 ? -13.947 1.519 29.112 1.00 63.22 197 ARG A C 1
ATOM 1472 O O . ARG A 1 197 ? -14.449 1.995 30.122 1.00 63.22 197 ARG A O 1
ATOM 1479 N N . CYS A 1 198 ? -14.625 1.376 27.976 1.00 55.34 198 CYS A N 1
ATOM 1480 C CA . CYS A 1 198 ? -16.051 1.685 27.820 1.00 55.34 198 CYS A CA 1
ATOM 1481 C C . CYS A 1 198 ? -16.952 0.441 27.906 1.00 55.34 198 CYS A C 1
ATOM 1483 O O . CYS A 1 198 ? -18.051 0.458 27.339 1.00 55.34 198 CYS A O 1
ATOM 1485 N N . LEU A 1 199 ? -16.468 -0.614 28.562 1.00 44.06 199 LEU A N 1
ATOM 1486 C CA . LEU A 1 199 ? -17.164 -1.873 28.798 1.00 44.06 199 LEU A CA 1
ATOM 1487 C C . LEU A 1 199 ? -17.209 -2.165 30.294 1.00 44.06 199 LEU A C 1
ATOM 1489 O O . LEU A 1 199 ? -16.167 -1.934 30.947 1.00 44.06 199 LEU A O 1
#

Organism: Enterobius vermicularis (NCBI:txid51028)

pLDDT: mean 71.2, std 19.01, range [32.56, 94.75]

Radius of gyration: 21.47 Å; chains: 1; bounding box: 46×40×71 Å